Protein AF-0000000073407163 (afdb_homodimer)

pLDDT: mean 91.27, std 8.75, range [55.16, 98.12]

Solvent-accessible surface area (backbone atoms only — not comparable to full-atom values): 19428 Å² total; per-residue (Å²): 108,70,66,56,49,54,50,47,51,50,51,49,36,40,50,49,27,43,40,55,45,41,70,78,40,59,69,90,73,60,47,68,66,58,26,30,59,68,37,69,50,55,71,70,58,47,55,75,76,37,94,46,72,65,53,55,53,46,50,52,47,48,49,60,70,44,54,60,65,72,63,74,58,91,66,53,69,68,57,51,50,46,53,48,49,48,39,41,74,68,34,49,80,30,46,37,57,43,58,70,66,59,36,67,68,57,50,52,45,46,48,50,47,40,55,68,70,41,42,61,53,47,44,69,72,36,41,43,97,62,101,54,60,66,69,56,52,49,51,49,54,53,50,38,49,52,53,48,50,49,51,41,60,70,60,68,51,84,55,52,66,67,54,51,50,50,48,51,50,62,50,59,49,73,108,70,66,56,50,54,51,48,50,50,50,49,36,41,51,50,28,43,41,56,47,43,70,77,39,57,69,90,75,60,48,68,66,57,25,28,60,68,38,69,50,54,72,69,59,47,56,74,75,34,92,44,72,64,52,54,52,46,50,52,46,48,47,60,69,44,53,60,65,72,62,74,60,92,63,52,68,66,56,51,51,46,53,47,49,48,40,42,72,66,34,49,79,28,48,36,58,44,57,70,67,58,36,67,68,57,51,53,44,45,50,50,48,40,56,68,70,42,42,60,53,47,43,70,75,35,40,42,97,62,100,54,60,65,69,58,52,49,50,50,55,53,49,39,49,51,53,47,51,50,52,41,60,70,60,67,52,82,56,51,66,67,53,50,49,50,48,51,51,62,50,60,49,73

Organism: Streptococcus agalactiae serotype V (strain ATCC BAA-611 / 2603 V/R) (NCBI:txid208435)

Sequence (348 aa):
MVKDRQIQKTKVAIYNAFISLLQENDYSKITVQDVIGLANVGRSTFYSHYESKEVLLKELCEDLFHHLFKQGRDVTFEEYLVHILKHFEQNQDSIATLLLSDDPYFLLRFRSELEHDVYPRLREEYITKVDIPEDFLKQFLLSSFIETLKWWLHQRQKMTVEDLLKYYLTMVERMVKDRQIQKTKVAIYNAFISLLQENDYSKITVQDVIGLANVGRSTFYSHYESKEVLLKELCEDLFHHLFKQGRDVTFEEYLVHILKHFEQNQDSIATLLLSDDPYFLLRFRSELEHDVYPRLREEYITKVDIPEDFLKQFLLSSFIETLKWWLHQRQKMTVEDLLKYYLTMVER

Nearest PDB structures (foldseek):
  3kkc-assembly2_D  TM=8.742E-01  e=8.676E-19  Streptococcus agalactiae 2603V/R
  4mk6-assembly1_A-2  TM=7.477E-01  e=1.604E-05  Listeria monocytogenes EGD-e
  8ssh-assembly1_C  TM=6.473E-01  e=5.004E-03  Neisseria gonorrhoeae
  7pt0-assembly1_B  TM=4.892E-01  e=4.935E-04  Streptomyces coelicolor
  3egq-assembly1_B  TM=4.937E-01  e=9.835E-03  Archaeoglobus fulgidus

Secondary structure (DSSP, 8-state):
-HHHHHHHHHHHHHHHHHHHHHHHS-GGG--HHHHHHHHT--HHHHHHH-SSHHHHHHHHHHHHHHTTGGGT----HHHHHHHHHHHHHTTGGGHHHHHHTT-HHHHHHHHHHIIIIIHHHHHHHH--S----HHHHHHHHHHHHHHHHHHHHHTT--S-HHHHHHHHHHHH--/-HHHHHHHHHHHHHHHHHHHHHHHS-GGG--HHHHHHHHT--HHHHHHH-SSHHHHHHHHHHHHHHTTGGGT----HHHHHHHHHHHHHTTGGGHHHHHHTT-HHHHHHHHHHIIIIIHHHHHHHH--S----HHHHHHHHHHHHHHHHHHHHHTT-SS-HHHHHHHHHHHH--

Structure (mmCIF, N/CA/C/O backbone):
data_AF-0000000073407163-model_v1
#
loop_
_entity.id
_entity.type
_entity.pdbx_description
1 polymer 'Transcriptional regulator, TetR family'
#
loop_
_atom_site.group_PDB
_atom_site.id
_atom_site.type_symbol
_atom_site.label_atom_id
_atom_site.label_alt_id
_atom_site.label_comp_id
_atom_site.label_asym_id
_atom_site.label_entity_id
_atom_site.label_seq_id
_atom_site.pdbx_PDB_ins_code
_atom_site.Cartn_x
_atom_site.Cartn_y
_atom_site.Cartn_z
_atom_site.occupancy
_atom_site.B_iso_or_equiv
_atom_site.auth_seq_id
_atom_site.aut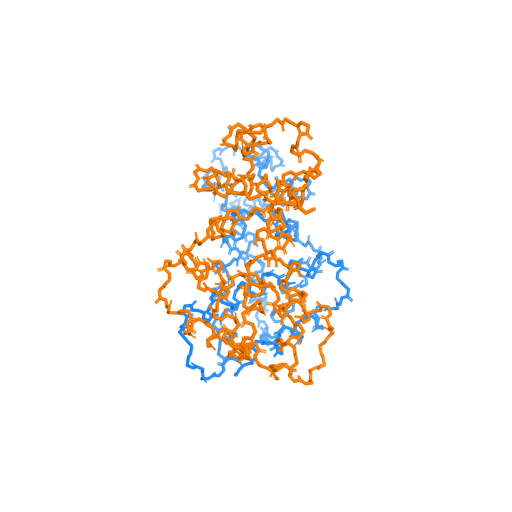h_comp_id
_atom_site.auth_asym_id
_atom_site.auth_atom_id
_atom_site.pdbx_PDB_model_num
ATOM 1 N N . MET A 1 1 ? 2.686 46.062 9.828 1 60.19 1 MET A N 1
ATOM 2 C CA . MET A 1 1 ? 1.787 45.469 10.805 1 60.19 1 MET A CA 1
ATOM 3 C C . MET A 1 1 ? 0.41 45.219 10.203 1 60.19 1 MET A C 1
ATOM 5 O O . MET A 1 1 ? -0.114 44.094 10.273 1 60.19 1 MET A O 1
ATOM 9 N N . VAL A 1 2 ? -0.194 46.25 9.758 1 64.25 2 VAL A N 1
ATOM 10 C CA . VAL A 1 2 ? -1.499 46.156 9.109 1 64.25 2 VAL A CA 1
ATOM 11 C C . VAL A 1 2 ? -1.39 45.281 7.855 1 64.25 2 VAL A C 1
ATOM 13 O O . VAL A 1 2 ? -2.232 44.406 7.617 1 64.25 2 VAL A O 1
ATOM 16 N N . LYS A 1 3 ? -0.257 45.406 7.098 1 71.12 3 LYS A N 1
ATOM 17 C CA . LYS A 1 3 ? -0.027 44.656 5.871 1 71.12 3 LYS A CA 1
ATOM 18 C C . LYS A 1 3 ? 0.115 43.156 6.16 1 71.12 3 LYS A C 1
ATOM 20 O O . LYS A 1 3 ? -0.409 42.312 5.418 1 71.12 3 LYS A O 1
ATOM 25 N N . ASP A 1 4 ? 0.688 42.938 7.207 1 75.75 4 ASP A N 1
ATOM 26 C CA . ASP A 1 4 ? 0.89 41.562 7.621 1 75.75 4 ASP A CA 1
ATOM 27 C C . ASP A 1 4 ? -0.436 40.906 7.988 1 75.75 4 ASP A C 1
ATOM 29 O O . ASP A 1 4 ? -0.67 39.719 7.652 1 75.75 4 ASP A O 1
ATOM 33 N N . ARG A 1 5 ? -1.301 41.688 8.602 1 83.12 5 ARG A N 1
ATOM 34 C CA . ARG A 1 5 ? -2.602 41.156 9 1 83.12 5 ARG A CA 1
ATOM 35 C C . ARG A 1 5 ? -3.48 40.875 7.785 1 83.12 5 ARG A C 1
ATOM 37 O O . ARG A 1 5 ? -4.215 39.906 7.75 1 83.12 5 ARG A O 1
ATOM 44 N N . GLN A 1 6 ? -3.424 41.844 6.895 1 80.5 6 GLN A N 1
ATOM 45 C CA . GLN A 1 6 ? -4.211 41.688 5.68 1 80.5 6 GLN A CA 1
ATOM 46 C C . GLN A 1 6 ? -3.748 40.469 4.887 1 80.5 6 GLN A C 1
ATOM 48 O O . GLN A 1 6 ? -4.566 39.719 4.336 1 80.5 6 GLN A O 1
ATOM 53 N N . ILE A 1 7 ? -2.453 40.281 4.883 1 84.75 7 ILE A N 1
ATOM 54 C CA . ILE A 1 7 ? -1.875 39.125 4.188 1 84.75 7 ILE A CA 1
ATOM 55 C C . ILE A 1 7 ? -2.328 37.844 4.859 1 84.75 7 ILE A C 1
ATOM 57 O O . ILE A 1 7 ? -2.719 36.875 4.184 1 84.75 7 ILE A O 1
ATOM 61 N N . GLN A 1 8 ? -2.326 37.875 6.098 1 88.25 8 GLN A N 1
ATOM 62 C CA . GLN A 1 8 ? -2.73 36.688 6.848 1 88.25 8 GLN A CA 1
ATOM 63 C C . GLN A 1 8 ? -4.215 36.406 6.641 1 88.25 8 GLN A C 1
ATOM 65 O O . GLN A 1 8 ? -4.602 35.25 6.496 1 88.25 8 GLN A O 1
ATOM 70 N N . LYS A 1 9 ? -4.969 37.438 6.648 1 90.69 9 LYS A N 1
ATOM 71 C CA . LYS A 1 9 ? -6.402 37.281 6.426 1 90.69 9 LYS A CA 1
ATOM 72 C C . LYS A 1 9 ? -6.672 36.656 5.055 1 90.69 9 LYS A C 1
ATOM 74 O O . LYS A 1 9 ? -7.52 35.781 4.914 1 90.69 9 LYS A O 1
ATOM 79 N N . THR A 1 10 ? -5.977 37.156 4.102 1 91.88 10 THR A N 1
ATOM 80 C CA . THR A 1 10 ? -6.137 36.656 2.744 1 91.88 10 THR A CA 1
ATOM 81 C C . THR A 1 10 ? -5.719 35.188 2.658 1 91.88 10 THR A C 1
ATOM 83 O O . THR A 1 10 ? -6.43 34.375 2.074 1 91.88 10 THR A O 1
ATOM 86 N N . LYS A 1 11 ? -4.605 34.875 3.281 1 93.06 11 LYS A N 1
ATOM 87 C CA . LYS A 1 11 ? -4.125 33.5 3.287 1 93.06 11 LYS A CA 1
ATOM 88 C C . LYS A 1 11 ? -5.141 32.562 3.943 1 93.06 11 LYS A C 1
ATOM 90 O O . LYS A 1 11 ? -5.41 31.469 3.43 1 93.06 11 LYS A O 1
ATOM 95 N N . VAL A 1 12 ? -5.664 33 5.035 1 93.75 12 VAL A N 1
ATOM 96 C CA . VAL A 1 12 ? -6.641 32.219 5.773 1 93.75 12 VAL A CA 1
ATOM 97 C C . VAL A 1 12 ? -7.887 32 4.918 1 93.75 12 VAL A C 1
ATOM 99 O O . VAL A 1 12 ? -8.438 30.906 4.863 1 93.75 12 VAL A O 1
ATOM 102 N N . ALA A 1 13 ? -8.289 33.062 4.238 1 95.25 13 ALA A N 1
ATOM 103 C CA . ALA A 1 13 ? -9.477 32.969 3.383 1 95.25 13 ALA A CA 1
ATOM 104 C C . ALA A 1 13 ? -9.258 31.969 2.25 1 95.25 13 ALA A C 1
ATOM 106 O O . ALA A 1 13 ? -10.133 31.141 1.969 1 95.25 13 ALA A O 1
ATOM 107 N N . ILE A 1 14 ? -8.133 32 1.671 1 95.75 14 ILE A N 1
ATOM 108 C CA . ILE A 1 14 ? -7.793 31.125 0.568 1 95.75 14 ILE A CA 1
ATOM 109 C C . ILE A 1 14 ? -7.719 29.688 1.074 1 95.75 14 ILE A C 1
ATOM 111 O O . ILE A 1 14 ? -8.305 28.781 0.476 1 95.75 14 ILE A O 1
ATOM 115 N N . TYR A 1 15 ? -7.051 29.562 2.166 1 94.88 15 TYR A N 1
ATOM 116 C CA . TYR A 1 15 ? -6.883 28.234 2.742 1 94.88 15 TYR A CA 1
ATOM 117 C C . TYR A 1 15 ? -8.227 27.641 3.143 1 94.88 15 TYR A C 1
ATOM 119 O O . TYR A 1 15 ? -8.516 26.484 2.832 1 94.88 15 TYR A O 1
ATOM 127 N N . ASN A 1 16 ? -9.07 28.422 3.75 1 95.62 16 ASN A N 1
ATOM 128 C CA . ASN A 1 16 ? -10.383 27.953 4.164 1 95.62 16 ASN A CA 1
ATOM 129 C C . ASN A 1 16 ? -11.25 27.578 2.963 1 95.62 16 ASN A C 1
ATOM 131 O O . ASN A 1 16 ? -12 26.609 3.008 1 95.62 16 ASN A O 1
ATOM 135 N N . ALA A 1 17 ? -11.195 28.375 1.986 1 96.62 17 ALA A N 1
ATOM 136 C CA . ALA A 1 17 ? -11.906 28.062 0.754 1 96.62 17 ALA A CA 1
ATOM 137 C C . ALA A 1 17 ? -11.445 26.719 0.176 1 96.62 17 ALA A C 1
ATOM 139 O O . ALA A 1 17 ? -12.266 25.906 -0.239 1 96.62 17 ALA A O 1
ATOM 140 N N . PHE A 1 18 ? -10.125 26.547 0.178 1 96.44 18 PHE A N 1
ATOM 141 C CA . PHE A 1 18 ? -9.531 25.312 -0.312 1 96.44 18 PHE A CA 1
ATOM 142 C C . PHE A 1 18 ? -10.039 24.109 0.479 1 96.44 18 PHE A C 1
ATOM 144 O O . PHE A 1 18 ? -10.484 23.125 -0.105 1 96.44 18 PHE A O 1
ATOM 151 N N . ILE A 1 19 ? -10.062 24.234 1.778 1 95 19 ILE A N 1
ATOM 152 C CA . ILE A 1 19 ? -10.516 23.156 2.658 1 95 19 ILE A CA 1
ATOM 153 C C . ILE A 1 19 ? -11.992 22.875 2.398 1 95 19 ILE A C 1
ATOM 155 O O . ILE A 1 19 ? -12.406 21.719 2.326 1 95 19 ILE A O 1
ATOM 159 N N . SER A 1 20 ? -12.781 23.891 2.227 1 96.06 20 SER A N 1
ATOM 160 C CA . SER A 1 20 ? -14.203 23.734 1.952 1 96.06 20 SER A CA 1
ATOM 161 C C . SER A 1 20 ? -14.438 22.984 0.643 1 96.06 20 SER A C 1
ATOM 163 O O . SER A 1 20 ? -15.297 22.109 0.569 1 96.06 20 SER A O 1
ATOM 165 N N . LEU A 1 21 ? -13.695 23.281 -0.319 1 96.44 21 LEU A N 1
ATOM 166 C CA . LEU A 1 21 ? -13.828 22.641 -1.623 1 96.44 21 LEU A CA 1
ATOM 167 C C . LEU A 1 21 ? -13.445 21.172 -1.547 1 96.44 21 LEU A C 1
ATOM 169 O O . LEU A 1 21 ? -14.047 20.328 -2.221 1 96.44 21 LEU A O 1
ATOM 173 N N . LEU A 1 22 ? -12.438 20.859 -0.743 1 94.69 22 LEU A N 1
ATOM 174 C CA . LEU A 1 22 ? -11.977 19.484 -0.586 1 94.69 22 LEU A CA 1
ATOM 175 C C . LEU A 1 22 ? -13.07 18.625 0.017 1 94.69 22 LEU A C 1
ATOM 177 O O . LEU A 1 22 ? -13.094 17.406 -0.202 1 94.69 22 LEU A O 1
ATOM 181 N N . GLN A 1 23 ? -13.953 19.234 0.742 1 92.25 23 GLN A N 1
ATOM 182 C CA . GLN A 1 23 ? -15.031 18.484 1.395 1 92.25 23 GLN A CA 1
ATOM 183 C C . GLN A 1 23 ? -16.078 18.031 0.383 1 92.25 23 GLN A C 1
ATOM 185 O O . GLN A 1 23 ? -16.766 17.047 0.608 1 92.25 23 GLN A O 1
ATOM 190 N N . GLU A 1 24 ? -16.031 18.672 -0.763 1 91.56 24 GLU A N 1
ATOM 191 C CA . GLU A 1 24 ? -17.141 18.438 -1.692 1 91.56 24 GLU A CA 1
ATOM 192 C C . GLU A 1 24 ? -16.625 17.906 -3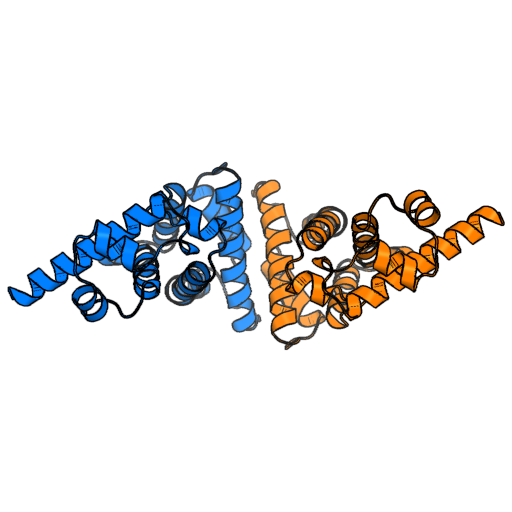.027 1 91.56 24 GLU A C 1
ATOM 194 O O . GLU A 1 24 ? -17.406 17.391 -3.84 1 91.56 24 GLU A O 1
ATOM 199 N N . ASN A 1 25 ? -15.281 18.047 -3.16 1 91.31 25 ASN A N 1
ATOM 200 C CA . ASN A 1 25 ? -14.719 17.703 -4.461 1 91.31 25 ASN A CA 1
ATOM 201 C C . ASN A 1 25 ? -13.422 16.906 -4.32 1 91.31 25 ASN A C 1
ATOM 203 O O . ASN A 1 25 ? -12.719 17.031 -3.316 1 91.31 25 ASN A O 1
ATOM 207 N N . ASP A 1 26 ? -13.156 16.172 -5.371 1 90.56 26 ASP A N 1
ATOM 208 C CA . ASP A 1 26 ? -11.82 15.586 -5.492 1 90.56 26 ASP A CA 1
ATOM 209 C C . ASP A 1 26 ? -10.773 16.672 -5.738 1 90.56 26 ASP A C 1
ATOM 211 O O . ASP A 1 26 ? -11.016 17.609 -6.492 1 90.56 26 ASP A O 1
ATOM 215 N N . TYR A 1 27 ? -9.703 16.453 -5.078 1 93 27 TYR A N 1
ATOM 216 C CA . TYR A 1 27 ? -8.633 17.438 -5.211 1 93 27 TYR A CA 1
ATOM 217 C C . TYR A 1 27 ? -8.32 17.703 -6.68 1 93 27 TYR A C 1
ATOM 219 O O . TYR A 1 27 ? -8.133 18.859 -7.082 1 93 27 TYR A O 1
ATOM 227 N N . SER A 1 28 ? -8.281 16.641 -7.492 1 89.94 28 SER A N 1
ATOM 228 C CA . SER A 1 28 ? -7.887 16.75 -8.891 1 89.94 28 SER A CA 1
ATOM 229 C C . SER A 1 28 ? -8.867 17.625 -9.672 1 89.94 28 SER A C 1
ATOM 231 O O . SER A 1 28 ? -8.523 18.172 -10.719 1 89.94 28 SER A O 1
ATOM 233 N N . LYS A 1 29 ? -9.961 17.859 -9.227 1 93.25 29 LYS A N 1
ATOM 234 C CA . LYS A 1 29 ? -11.008 18.609 -9.914 1 93.25 29 LYS A CA 1
ATOM 235 C C . LYS A 1 29 ? -11.055 20.062 -9.438 1 93.25 29 LYS A C 1
ATOM 237 O O . LYS A 1 29 ? -11.75 20.891 -10.023 1 93.25 29 LYS A O 1
ATOM 242 N N . ILE A 1 30 ? -10.43 20.328 -8.375 1 95.44 30 ILE A N 1
ATOM 243 C CA . ILE A 1 30 ? -10.438 21.672 -7.824 1 95.44 30 ILE A CA 1
ATOM 244 C C . ILE A 1 30 ? -9.461 22.547 -8.602 1 95.44 30 ILE A C 1
ATOM 246 O O . ILE A 1 30 ? -8.312 22.172 -8.812 1 95.44 30 ILE A O 1
ATOM 250 N N . THR A 1 31 ? -9.938 23.719 -9.023 1 95.56 31 THR A N 1
ATOM 251 C CA . THR A 1 31 ? -9.086 24.672 -9.727 1 95.56 31 THR A CA 1
ATOM 252 C C . THR A 1 31 ? -8.805 25.891 -8.859 1 95.56 31 THR A C 1
ATOM 254 O O . THR A 1 31 ? -9.484 26.109 -7.855 1 95.56 31 THR A O 1
ATOM 257 N N . VAL A 1 32 ? -7.742 26.594 -9.336 1 96.31 32 VAL A N 1
ATOM 258 C CA . VAL A 1 32 ? -7.445 27.859 -8.656 1 96.31 32 VAL A CA 1
ATOM 259 C C . VAL A 1 32 ? -8.648 28.797 -8.766 1 96.31 32 VAL A C 1
ATOM 261 O O . VAL A 1 32 ? -8.977 29.516 -7.816 1 96.31 32 VAL A O 1
ATOM 264 N N . GLN A 1 33 ? -9.305 28.703 -9.891 1 96.81 33 GLN A N 1
ATOM 265 C CA . GLN A 1 33 ? -10.484 29.547 -10.094 1 96.81 33 GLN A CA 1
ATOM 266 C C . GLN A 1 33 ? -11.57 29.219 -9.07 1 96.81 33 GLN A C 1
ATOM 268 O O . GLN A 1 33 ? -12.234 30.125 -8.555 1 96.81 33 GLN A O 1
ATOM 273 N N . ASP A 1 34 ? -11.789 28 -8.789 1 97.5 34 ASP A N 1
ATOM 274 C CA . ASP A 1 34 ? -12.75 27.594 -7.77 1 97.5 34 ASP A CA 1
ATOM 275 C C . ASP A 1 34 ? -12.391 28.172 -6.406 1 97.5 34 ASP A C 1
ATOM 277 O O . ASP A 1 34 ? -13.25 28.703 -5.695 1 97.5 34 ASP A O 1
ATOM 281 N N . VAL A 1 35 ? -11.141 28.125 -6.094 1 97.31 35 VAL A N 1
ATOM 282 C CA . VAL A 1 35 ? -10.641 28.547 -4.789 1 97.31 35 VAL A CA 1
ATOM 283 C C . VAL A 1 35 ? -10.812 30.062 -4.645 1 97.31 35 VAL A C 1
ATOM 285 O O . VAL A 1 35 ? -11.367 30.531 -3.648 1 97.31 35 VAL A O 1
ATOM 288 N N . ILE A 1 36 ? -10.344 30.797 -5.645 1 97.06 36 ILE A N 1
ATOM 289 C CA . ILE A 1 36 ? -10.375 32.25 -5.535 1 97.06 36 ILE A CA 1
ATOM 290 C C . ILE A 1 36 ? -11.82 32.75 -5.598 1 97.06 36 ILE A C 1
ATOM 292 O O . ILE A 1 36 ? -12.164 33.75 -4.961 1 97.06 36 ILE A O 1
ATOM 296 N N . GLY A 1 37 ? -12.648 32.031 -6.344 1 97.44 37 GLY A N 1
ATOM 297 C CA . GLY A 1 37 ? -14.062 32.375 -6.367 1 97.44 37 GLY A CA 1
ATOM 298 C C . GLY A 1 37 ? -14.727 32.25 -5.008 1 97.44 37 GLY A C 1
ATOM 299 O O . GLY A 1 37 ? -15.422 33.188 -4.566 1 97.44 37 GLY A O 1
ATOM 300 N N . LEU A 1 38 ? -14.477 31.219 -4.348 1 97.06 38 LEU A N 1
ATOM 301 C CA . LEU A 1 38 ? -15.078 30.984 -3.041 1 97.06 38 LEU A CA 1
ATOM 302 C C . LEU A 1 38 ? -14.461 31.891 -1.985 1 97.06 38 LEU A C 1
ATOM 304 O O . LEU A 1 38 ? -15.164 32.375 -1.085 1 97.06 38 LEU A O 1
ATOM 308 N N . ALA A 1 39 ? -13.227 32.125 -2.064 1 96.88 39 ALA A N 1
ATOM 309 C CA . ALA A 1 39 ? -12.516 32.969 -1.118 1 96.88 39 ALA A CA 1
ATOM 310 C C . ALA A 1 39 ? -12.812 34.469 -1.382 1 96.88 39 ALA A C 1
ATOM 312 O O . ALA A 1 39 ? -12.5 35.312 -0.554 1 96.88 39 ALA A O 1
ATOM 313 N N . ASN A 1 40 ? -13.32 34.688 -2.547 1 96.75 40 ASN A N 1
ATOM 314 C CA . ASN A 1 40 ? -13.609 36.062 -2.963 1 96.75 40 ASN A CA 1
ATOM 315 C C . ASN A 1 40 ? -12.344 36.938 -3.008 1 96.75 40 ASN A C 1
ATOM 317 O O . ASN A 1 40 ? -12.297 38 -2.41 1 96.75 40 ASN A O 1
ATOM 321 N N . VAL A 1 41 ? -11.352 36.375 -3.703 1 95.62 41 VAL A N 1
ATOM 322 C CA . VAL A 1 41 ? -10.086 37.062 -3.912 1 95.62 41 VAL A CA 1
ATOM 323 C C . VAL A 1 41 ? -9.734 37.062 -5.398 1 95.62 41 VAL A C 1
ATOM 325 O O . VAL A 1 41 ? -10.227 36.219 -6.156 1 95.62 41 VAL A O 1
ATOM 328 N N . GLY A 1 42 ? -8.945 38.062 -5.793 1 94 42 GLY A N 1
ATOM 329 C CA . GLY A 1 42 ? -8.508 38.125 -7.176 1 94 42 GLY A CA 1
ATOM 330 C C . GLY A 1 42 ? -7.398 37.156 -7.496 1 94 42 GLY A C 1
ATOM 331 O O . GLY A 1 42 ? -6.691 36.688 -6.598 1 94 42 GLY A O 1
ATOM 332 N N . ARG A 1 43 ? -7.215 36.844 -8.797 1 94.44 43 ARG A N 1
ATOM 333 C CA . ARG A 1 43 ? -6.207 35.906 -9.266 1 94.44 43 ARG A CA 1
ATOM 334 C C . ARG A 1 43 ? -4.801 36.375 -8.938 1 94.44 43 ARG A C 1
ATOM 336 O O . ARG A 1 43 ? -3.945 35.625 -8.516 1 94.44 43 ARG A O 1
ATOM 343 N N . SER A 1 44 ? -4.555 37.625 -9.133 1 94.56 44 SER A N 1
ATOM 344 C CA . SER A 1 44 ? -3.246 38.188 -8.844 1 94.56 44 SER A CA 1
ATOM 345 C C . SER A 1 44 ? -2.918 38.094 -7.355 1 94.56 44 SER A C 1
ATOM 347 O O . SER A 1 44 ? -1.773 37.844 -6.984 1 94.56 44 SER A O 1
ATOM 349 N N . THR A 1 45 ? -3.922 38.281 -6.559 1 93.31 45 THR A N 1
ATOM 350 C CA . THR A 1 45 ? -3.771 38.188 -5.113 1 93.31 45 THR A CA 1
ATOM 351 C C . THR A 1 45 ? -3.416 36.781 -4.703 1 93.31 45 THR A C 1
ATOM 353 O O . THR A 1 45 ? -2.539 36.562 -3.863 1 93.31 45 THR A O 1
ATOM 356 N N . PHE A 1 46 ? -4.086 35.75 -5.32 1 96.06 46 PHE A N 1
ATOM 357 C CA . PHE A 1 46 ? -3.768 34.344 -5.043 1 96.06 46 PHE A CA 1
ATOM 358 C C . PHE A 1 46 ? -2.287 34.062 -5.273 1 96.06 46 PHE A C 1
ATOM 360 O O . PHE A 1 46 ? -1.61 33.531 -4.406 1 96.06 46 PHE A O 1
ATOM 367 N N . TYR A 1 47 ? -1.747 34.531 -6.395 1 94.19 47 TYR A N 1
ATOM 368 C CA . TYR A 1 47 ? -0.4 34.188 -6.82 1 94.19 47 TYR A CA 1
ATOM 369 C C . TYR A 1 47 ? 0.646 34.969 -6.059 1 94.19 47 TYR A C 1
ATOM 371 O O . TYR A 1 47 ? 1.834 34.656 -6.086 1 94.19 47 TYR A O 1
ATOM 379 N N . SER A 1 48 ? 0.211 36.031 -5.402 1 93.56 48 SER A N 1
ATOM 380 C CA . SER A 1 48 ? 1.118 36.75 -4.504 1 93.56 48 SER A CA 1
ATOM 381 C C . SER A 1 48 ? 1.347 35.969 -3.217 1 93.56 48 SER A C 1
ATOM 383 O O . SER A 1 48 ? 2.344 36.156 -2.523 1 93.56 48 SER A O 1
ATOM 385 N N . HIS A 1 49 ? 0.385 35.031 -2.959 1 91.88 49 HIS A N 1
ATOM 386 C CA . HIS A 1 49 ? 0.435 34.25 -1.715 1 91.88 49 HIS A CA 1
ATOM 387 C C . HIS A 1 49 ? 0.812 32.812 -1.973 1 91.88 49 HIS A C 1
ATOM 389 O O . HIS A 1 49 ? 1.502 32.188 -1.16 1 91.88 49 HIS A O 1
ATOM 395 N N . TYR A 1 50 ? 0.333 32.25 -3.086 1 94.12 50 TYR A N 1
ATOM 396 C CA . TYR A 1 50 ? 0.552 30.844 -3.428 1 94.12 50 TYR A CA 1
ATOM 397 C C . TYR A 1 50 ? 1.02 30.703 -4.871 1 94.12 50 TYR A C 1
ATOM 399 O O . TYR A 1 50 ? 0.425 31.281 -5.781 1 94.12 50 TYR A O 1
ATOM 407 N N . GLU A 1 51 ? 2.043 29.891 -5.004 1 91.81 51 GLU A N 1
ATOM 408 C CA . GLU A 1 51 ? 2.574 29.656 -6.34 1 91.81 51 GLU A CA 1
ATOM 409 C C . GLU A 1 51 ? 1.666 28.719 -7.137 1 91.81 51 GLU A C 1
ATOM 411 O O . GLU A 1 51 ? 1.628 28.781 -8.367 1 91.81 51 GLU A O 1
ATOM 416 N N . SER A 1 52 ? 0.976 27.875 -6.445 1 92.19 52 SER A N 1
ATOM 417 C CA . SER A 1 52 ? 0.091 26.875 -7.051 1 92.19 52 SER A CA 1
ATOM 418 C C . SER A 1 52 ? -0.872 26.297 -6.023 1 92.19 52 SER A C 1
ATOM 420 O O . SER A 1 52 ? -0.715 26.516 -4.82 1 92.19 52 SER A O 1
ATOM 422 N N . LYS A 1 53 ? -1.848 25.625 -6.496 1 91.62 53 LYS A N 1
ATOM 423 C CA . LYS A 1 53 ? -2.785 25.016 -5.559 1 91.62 53 LYS A CA 1
ATOM 424 C C . LYS A 1 53 ? -2.123 23.875 -4.785 1 91.62 53 LYS A C 1
ATOM 426 O O . LYS A 1 53 ? -2.584 23.516 -3.705 1 91.62 53 LYS A O 1
ATOM 431 N N . GLU A 1 54 ? -0.982 23.328 -5.277 1 92.81 54 GLU A N 1
ATOM 432 C CA . GLU A 1 54 ? -0.25 22.266 -4.598 1 92.81 54 GLU A CA 1
ATOM 433 C C . GLU A 1 54 ? 0.345 22.75 -3.281 1 92.81 54 GLU A C 1
ATOM 435 O O . GLU A 1 54 ? 0.517 21.969 -2.342 1 92.81 54 GLU A O 1
ATOM 440 N N . VAL A 1 55 ? 0.65 24.031 -3.273 1 93.5 55 VAL A N 1
ATOM 441 C CA . VAL A 1 55 ? 1.218 24.609 -2.061 1 93.5 55 VAL A CA 1
ATOM 442 C C . VAL A 1 55 ? 0.179 24.578 -0.941 1 93.5 55 VAL A C 1
ATOM 444 O O . VAL A 1 55 ? 0.526 24.422 0.232 1 93.5 55 VAL A O 1
ATOM 447 N N . LEU A 1 56 ? -1.133 24.688 -1.34 1 94.25 56 LEU A N 1
ATOM 448 C CA . LEU A 1 56 ? -2.205 24.594 -0.355 1 94.25 56 LEU A CA 1
ATOM 449 C C . LEU A 1 56 ? -2.246 23.203 0.271 1 94.25 56 LEU A C 1
ATOM 451 O O . LEU A 1 56 ? -2.443 23.062 1.48 1 94.25 56 LEU A O 1
ATOM 455 N N . LEU A 1 57 ? -2.008 22.203 -0.495 1 92.94 57 LEU A N 1
ATOM 456 C CA . LEU A 1 57 ? -1.955 20.844 -0.002 1 92.94 57 LEU A CA 1
ATOM 457 C C . LEU A 1 57 ? -0.754 20.641 0.917 1 92.94 57 LEU A C 1
ATOM 459 O O . LEU A 1 57 ? -0.854 19.938 1.932 1 92.94 57 LEU A O 1
ATOM 463 N N . LYS A 1 58 ? 0.334 21.203 0.49 1 92.25 58 LYS A N 1
ATOM 464 C CA . LYS A 1 58 ? 1.529 21.141 1.327 1 92.25 58 LYS A CA 1
ATOM 465 C C . LYS A 1 58 ? 1.259 21.734 2.709 1 92.25 58 LYS A C 1
ATOM 467 O O . LYS A 1 58 ? 1.637 21.141 3.725 1 92.25 58 LYS A O 1
ATOM 472 N N . GLU A 1 59 ? 0.635 22.844 2.727 1 91.94 59 GLU A N 1
ATOM 473 C CA . GLU A 1 59 ? 0.297 23.5 3.984 1 91.94 59 GLU A CA 1
ATOM 474 C C . GLU A 1 59 ? -0.647 22.641 4.82 1 91.94 59 GLU A C 1
ATOM 476 O O . GLU A 1 59 ? -0.495 22.547 6.039 1 91.94 59 GLU A O 1
ATOM 481 N N . LEU A 1 60 ? -1.599 22.047 4.16 1 92 60 LEU A N 1
ATOM 482 C CA . LEU A 1 60 ? -2.518 21.141 4.836 1 92 60 LEU A CA 1
ATOM 483 C C . LEU A 1 60 ? -1.756 20.016 5.527 1 92 60 LEU A C 1
ATOM 485 O O . LEU A 1 60 ? -1.988 19.734 6.707 1 92 60 LEU A O 1
ATOM 489 N N . CYS A 1 61 ? -0.839 19.391 4.906 1 91 61 CYS A N 1
ATOM 490 C CA . CYS A 1 61 ? -0.044 18.297 5.457 1 91 61 CYS A CA 1
ATOM 491 C C . CYS A 1 61 ? 0.837 18.781 6.602 1 91 61 CYS A C 1
ATOM 493 O O . CYS A 1 61 ? 0.962 18.109 7.625 1 91 61 CYS A O 1
ATOM 495 N N . GLU A 1 62 ? 1.424 19.938 6.332 1 89 62 GLU A N 1
ATOM 496 C CA . GLU A 1 62 ? 2.268 20.516 7.375 1 89 62 GLU A CA 1
ATOM 497 C C . GLU A 1 62 ? 1.467 20.781 8.648 1 89 62 GLU A C 1
ATOM 499 O O . GLU A 1 62 ? 1.943 20.516 9.758 1 89 62 GLU A O 1
ATOM 504 N N . ASP A 1 63 ? 0.275 21.281 8.484 1 87.44 63 ASP A N 1
ATOM 505 C CA . ASP A 1 63 ? -0.585 21.578 9.633 1 87.44 63 ASP A CA 1
ATOM 506 C C . ASP A 1 63 ? -0.96 20.297 10.375 1 87.44 63 ASP A C 1
ATOM 508 O O . ASP A 1 63 ? -1.061 20.281 11.602 1 87.44 63 ASP A O 1
ATOM 512 N N . LEU A 1 64 ? -1.178 19.234 9.672 1 86.25 64 LEU A N 1
ATOM 513 C CA . LEU A 1 64 ? -1.484 17.938 10.25 1 86.25 64 LEU A CA 1
ATOM 514 C C . LEU A 1 64 ? -0.371 17.484 11.188 1 86.25 64 LEU A C 1
ATOM 516 O O . LEU A 1 64 ? -0.641 16.984 12.289 1 86.25 64 LEU A O 1
ATOM 520 N N . PHE A 1 65 ? 0.844 17.719 10.852 1 85.62 65 PHE A N 1
ATOM 521 C CA . PHE A 1 65 ? 1.99 17.188 11.578 1 85.62 65 PHE A CA 1
ATOM 522 C C . PHE A 1 65 ? 2.482 18.188 12.617 1 85.62 65 PHE A C 1
ATOM 524 O O . PHE A 1 65 ? 3.068 17.797 13.625 1 85.62 65 PHE A O 1
ATOM 531 N N . HIS A 1 66 ? 2.26 19.453 12.398 1 78 66 HIS A N 1
ATOM 532 C CA . HIS A 1 66 ? 2.893 20.453 13.258 1 78 66 HIS A CA 1
ATOM 533 C C . HIS A 1 66 ? 1.902 21.016 14.266 1 78 66 HIS A C 1
ATOM 535 O O . HIS A 1 66 ? 2.281 21.797 15.141 1 78 66 HIS A O 1
ATOM 541 N N . HIS A 1 67 ? 0.69 20.578 14.172 1 70.69 67 HIS A N 1
ATOM 542 C CA . HIS A 1 67 ? -0.322 21.094 15.078 1 70.69 67 HIS A CA 1
ATOM 543 C C . HIS A 1 67 ? 0.074 20.875 16.531 1 70.69 67 HIS A C 1
ATOM 545 O O . HIS A 1 67 ? -0.136 21.75 17.391 1 70.69 67 HIS A O 1
ATOM 551 N N . LEU A 1 68 ? 0.626 19.781 16.812 1 62.62 68 LEU A N 1
ATOM 552 C CA . LEU A 1 68 ? 0.866 19.453 18.219 1 62.62 68 LEU A CA 1
ATOM 553 C C . LEU A 1 68 ? 2.055 20.25 18.766 1 62.62 68 LEU A C 1
ATOM 555 O O . LEU A 1 68 ? 2.084 20.594 19.938 1 62.62 68 LEU A O 1
ATOM 559 N N . PHE A 1 69 ? 3.018 20.422 17.953 1 57.78 69 PHE A N 1
ATOM 560 C CA . PHE A 1 69 ? 4.191 21.109 18.484 1 57.78 69 PHE A CA 1
ATOM 561 C C . PHE A 1 69 ? 3.893 22.578 18.75 1 57.78 69 PHE A C 1
ATOM 563 O O . PHE A 1 69 ? 4.527 23.188 19.609 1 57.78 69 PHE A O 1
ATOM 570 N N . LYS A 1 70 ? 2.982 23.062 18.141 1 57.69 70 LYS A N 1
ATOM 571 C CA . LYS A 1 70 ? 2.629 24.469 18.344 1 57.69 70 LYS A CA 1
ATOM 572 C C . LYS A 1 70 ? 2.002 24.688 19.719 1 57.69 70 LYS A C 1
ATOM 574 O O . LYS A 1 70 ? 2.025 25.797 20.25 1 57.69 70 LYS A O 1
ATOM 579 N N . GLN A 1 71 ? 1.656 23.594 20.25 1 55.75 71 GLN A N 1
ATOM 580 C CA . GLN A 1 71 ? 0.98 23.828 21.516 1 55.75 71 GLN A CA 1
ATOM 581 C C . GLN A 1 71 ? 1.952 23.703 22.688 1 55.75 71 GLN A C 1
ATOM 583 O O . GLN A 1 71 ? 1.552 23.812 23.844 1 55.75 71 GLN A O 1
ATOM 588 N N . GLY A 1 72 ? 3.25 23.688 22.453 1 60.75 72 GLY A N 1
ATOM 589 C CA . GLY A 1 72 ? 4.227 23.797 23.531 1 60.75 72 GLY A CA 1
ATOM 590 C C . GLY A 1 72 ? 4.234 22.609 24.453 1 60.75 72 GLY A C 1
ATOM 591 O O . GLY A 1 72 ? 4.848 22.641 25.531 1 60.75 72 GLY A O 1
ATOM 592 N N . ARG A 1 73 ? 3.346 21.562 24.328 1 61.66 73 ARG A N 1
ATOM 593 C CA . ARG A 1 73 ? 3.23 20.469 25.281 1 61.66 73 ARG A CA 1
ATOM 594 C C . ARG A 1 73 ? 4.273 19.391 25.016 1 61.66 73 ARG A C 1
ATOM 596 O O . ARG A 1 73 ? 4.648 19.156 23.859 1 61.66 73 ARG A O 1
ATOM 603 N N . ASP A 1 74 ? 4.965 19 25.953 1 77.38 74 ASP A N 1
ATOM 604 C CA . ASP A 1 74 ? 5.816 17.812 25.922 1 77.38 74 ASP A CA 1
ATOM 605 C C . ASP A 1 74 ? 4.996 16.562 25.625 1 77.38 74 ASP A C 1
ATOM 607 O O . ASP A 1 74 ? 4.383 15.984 26.531 1 77.38 74 ASP A O 1
ATOM 611 N N . VAL A 1 75 ? 4.73 16.312 24.453 1 85.19 75 VAL A N 1
ATOM 612 C CA . VAL A 1 75 ? 3.93 15.164 24.078 1 85.19 75 VAL A CA 1
ATOM 613 C C . VAL A 1 75 ? 4.848 13.984 23.75 1 85.19 75 VAL A C 1
ATOM 615 O O . VAL A 1 75 ? 5.926 14.172 23.188 1 85.19 75 VAL A O 1
ATOM 618 N N . THR A 1 76 ? 4.434 12.797 24.312 1 91.75 76 THR A N 1
ATOM 619 C CA . THR A 1 76 ? 5.16 11.586 23.969 1 91.75 76 THR A CA 1
ATOM 620 C C . THR A 1 76 ? 5.016 11.281 22.484 1 91.75 76 THR A C 1
ATOM 622 O O . THR A 1 76 ? 4.129 11.82 21.812 1 91.75 76 THR A O 1
ATOM 625 N N . PHE A 1 77 ? 5.883 10.578 21.984 1 93.19 77 PHE A N 1
ATOM 626 C CA . PHE A 1 77 ? 5.828 10.188 20.578 1 93.19 77 PHE A CA 1
ATOM 627 C C . PHE A 1 77 ? 4.523 9.469 20.266 1 93.19 77 PHE A C 1
ATOM 629 O O . PHE A 1 77 ? 3.916 9.695 19.219 1 93.19 77 PHE A O 1
ATOM 636 N N . GLU A 1 78 ? 4.078 8.602 21.188 1 94.44 78 GLU A N 1
ATOM 637 C CA . GLU A 1 7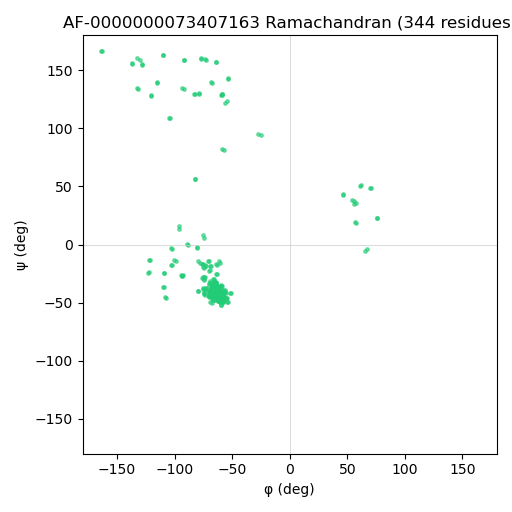8 ? 2.818 7.887 21 1 94.44 78 GLU A CA 1
ATOM 638 C C . GLU A 1 78 ? 1.639 8.852 20.938 1 94.44 78 GLU A C 1
ATOM 640 O O . GLU A 1 78 ? 0.741 8.695 20.109 1 94.44 78 GLU A O 1
ATOM 645 N N . GLU A 1 79 ? 1.646 9.828 21.812 1 92.56 79 GLU A N 1
ATOM 646 C CA . GLU A 1 79 ? 0.593 10.844 21.781 1 92.56 79 GLU A CA 1
ATOM 647 C C . GLU A 1 79 ? 0.603 11.625 20.469 1 92.56 79 GLU A C 1
ATOM 649 O O . GLU A 1 79 ? -0.455 11.969 19.953 1 92.56 79 GLU A O 1
ATOM 654 N N . TYR A 1 80 ? 1.811 11.875 20.094 1 93.12 80 TYR A N 1
ATOM 655 C CA . TYR A 1 80 ? 1.994 12.555 18.812 1 93.12 80 TYR A CA 1
ATOM 656 C C . TYR A 1 80 ? 1.381 11.742 17.672 1 93.12 80 TYR A C 1
ATOM 658 O O . TYR A 1 80 ? 0.607 12.281 16.875 1 93.12 80 TYR A O 1
ATOM 666 N N . LEU A 1 81 ? 1.618 10.438 17.625 1 95.44 81 LEU A N 1
ATOM 667 C CA . LEU A 1 81 ? 1.085 9.562 16.578 1 95.44 81 LEU A CA 1
ATOM 668 C C . LEU A 1 81 ? -0.43 9.43 16.703 1 95.44 81 LEU A C 1
ATOM 670 O O . LEU A 1 81 ? -1.141 9.43 15.695 1 95.44 81 LEU A O 1
ATOM 674 N N . VAL A 1 82 ? -0.906 9.352 17.875 1 94.94 82 VAL A N 1
ATOM 675 C CA . VAL A 1 82 ? -2.344 9.281 18.125 1 94.94 82 VAL A CA 1
ATOM 676 C C . VAL A 1 82 ? -3.027 10.523 17.562 1 94.94 82 VAL A C 1
ATOM 678 O O . VAL A 1 82 ? -4.098 10.43 16.953 1 94.94 82 VAL A O 1
ATOM 681 N N . HIS A 1 83 ? -2.445 11.641 17.781 1 92.31 83 HIS A N 1
ATOM 682 C CA . HIS A 1 83 ? -2.996 12.891 17.281 1 92.31 83 HIS A CA 1
ATOM 683 C C . HIS A 1 83 ? -3.123 12.859 15.758 1 92.31 83 HIS A C 1
ATOM 685 O O . HIS A 1 83 ? -4.164 13.234 15.211 1 92.31 83 HIS A O 1
ATOM 691 N N . ILE A 1 84 ? -2.092 12.438 15.125 1 93.56 84 ILE A N 1
ATOM 692 C CA . ILE A 1 84 ? -2.105 12.336 13.664 1 93.56 84 ILE A CA 1
ATOM 693 C C . ILE A 1 84 ? -3.227 11.398 13.227 1 93.56 84 ILE A C 1
ATOM 695 O O . ILE A 1 84 ? -4.031 11.742 12.359 1 93.56 84 ILE A O 1
ATOM 699 N N . LEU A 1 85 ? -3.338 10.211 13.844 1 95.62 85 LEU A N 1
ATOM 700 C CA . LEU A 1 85 ? -4.324 9.203 13.477 1 95.62 85 LEU A CA 1
ATOM 701 C C . LEU A 1 85 ? -5.742 9.711 13.734 1 95.62 85 LEU A C 1
ATOM 703 O O . LEU A 1 85 ? -6.66 9.406 12.969 1 95.62 85 LEU A O 1
ATOM 707 N N . LYS A 1 86 ? -5.891 10.492 14.734 1 93.62 86 LYS A N 1
ATOM 708 C CA . LYS A 1 86 ? -7.207 11.031 15.07 1 93.62 86 LYS A CA 1
ATOM 709 C C . LYS A 1 86 ? -7.684 12.016 14.008 1 93.62 86 LYS A C 1
ATOM 711 O O . LYS A 1 86 ? -8.883 12.109 13.734 1 93.62 86 LYS A O 1
ATOM 716 N N . HIS A 1 87 ? -6.805 12.727 13.43 1 93.19 87 HIS A N 1
ATOM 717 C CA . HIS A 1 87 ? -7.168 13.609 12.336 1 93.19 87 HIS A CA 1
ATOM 718 C C . HIS A 1 87 ? -7.738 12.82 11.156 1 93.19 87 HIS A C 1
ATOM 720 O O . HIS A 1 87 ? -8.711 13.25 10.531 1 93.19 87 HIS A O 1
ATOM 726 N N . PHE A 1 88 ? -7.145 11.695 10.914 1 94.75 88 PHE A N 1
ATOM 727 C CA . PHE A 1 88 ? -7.656 10.844 9.844 1 94.75 88 PHE A CA 1
ATOM 728 C C . PHE A 1 88 ? -8.992 10.234 10.234 1 94.75 88 PHE A C 1
ATOM 730 O O . PHE A 1 88 ? -9.914 10.156 9.414 1 94.75 88 PHE A O 1
ATOM 737 N N . GLU A 1 89 ? -9.047 9.852 11.469 1 94.12 89 GLU A N 1
ATOM 738 C CA . GLU A 1 89 ? -10.289 9.266 11.969 1 94.12 89 GLU A CA 1
ATOM 739 C C . GLU A 1 89 ? -11.469 10.219 11.773 1 94.12 89 GLU A C 1
ATOM 741 O O . GLU A 1 89 ? -12.547 9.797 11.352 1 94.12 89 GLU A O 1
ATOM 746 N N . GLN A 1 90 ? -11.211 11.445 12.016 1 91.5 90 GLN A N 1
ATOM 747 C CA . GLN A 1 90 ? -12.266 12.453 11.945 1 91.5 90 GLN A CA 1
ATOM 748 C C . GLN A 1 90 ? -12.375 13.031 10.539 1 91.5 90 GLN A C 1
ATOM 750 O O . GLN A 1 90 ? -13.266 13.844 10.266 1 91.5 90 GLN A O 1
ATOM 755 N N . ASN A 1 91 ? -11.531 12.516 9.688 1 90.75 91 ASN A N 1
ATOM 756 C CA . ASN A 1 91 ? -11.406 13.023 8.328 1 90.75 91 ASN A CA 1
ATOM 757 C C . ASN A 1 91 ? -11.344 14.555 8.305 1 90.75 91 ASN A C 1
ATOM 759 O O . ASN A 1 91 ? -12.07 15.203 7.555 1 90.75 91 ASN A O 1
ATOM 763 N N . GLN A 1 92 ? -10.586 15.031 9.219 1 87.75 92 GLN A N 1
ATOM 764 C CA . GLN A 1 92 ? -10.383 16.469 9.297 1 87.75 92 GLN A CA 1
ATOM 765 C C . GLN A 1 92 ? -9.789 17.016 8 1 87.75 92 GLN A C 1
ATOM 767 O O . GLN A 1 92 ? -8.859 16.422 7.445 1 87.75 92 GLN A O 1
ATOM 772 N N . ASP A 1 93 ? -10.438 18.109 7.453 1 89.19 93 ASP A N 1
ATOM 773 C CA . ASP A 1 93 ? -9.977 18.781 6.242 1 89.19 93 ASP A CA 1
ATOM 774 C C . ASP A 1 93 ? -9.875 17.797 5.078 1 89.19 93 ASP A C 1
ATOM 776 O O . ASP A 1 93 ? -9 17.922 4.219 1 89.19 93 ASP A O 1
ATOM 780 N N . SER A 1 94 ? -10.539 16.641 5.152 1 91.69 94 SER A N 1
ATOM 781 C CA . SER A 1 94 ? -10.703 15.672 4.07 1 91.69 94 SER A CA 1
ATOM 782 C C . SER A 1 94 ? -9.43 14.867 3.848 1 91.69 94 SER A C 1
ATOM 784 O O . SER A 1 94 ? -9.211 14.328 2.76 1 91.69 94 SER A O 1
ATOM 786 N N . ILE A 1 95 ? -8.602 14.805 4.863 1 93.75 95 ILE A N 1
ATOM 787 C CA . ILE A 1 95 ? -7.305 14.156 4.695 1 93.75 95 ILE A CA 1
ATOM 788 C C . ILE A 1 95 ? -7.5 12.664 4.473 1 93.75 95 ILE A C 1
ATOM 790 O O . ILE A 1 95 ? -6.754 12.039 3.709 1 93.75 95 ILE A O 1
ATOM 794 N N . ALA A 1 96 ? -8.469 12.062 5.109 1 94 96 ALA A N 1
ATOM 795 C CA . ALA A 1 96 ? -8.75 10.648 4.898 1 94 96 ALA A CA 1
ATOM 796 C C . ALA A 1 96 ? -9.18 10.383 3.457 1 94 96 ALA A C 1
ATOM 798 O O . ALA A 1 96 ? -8.734 9.414 2.836 1 94 96 ALA A O 1
ATOM 799 N N . THR A 1 97 ? -10.016 11.281 2.965 1 94 97 THR A N 1
ATOM 800 C CA . THR A 1 97 ? -10.484 11.172 1.589 1 94 97 THR A CA 1
ATOM 801 C C . THR A 1 97 ? -9.32 11.289 0.608 1 94 97 THR A C 1
ATOM 803 O O . THR A 1 97 ? -9.227 10.508 -0.341 1 94 97 THR A O 1
ATOM 806 N N . LEU A 1 98 ? -8.461 12.219 0.863 1 94.94 98 LEU A N 1
ATOM 807 C CA . LEU A 1 98 ? -7.285 12.422 0.021 1 94.94 98 LEU A CA 1
ATOM 808 C C . LEU A 1 98 ? -6.391 11.188 0.033 1 94.94 98 LEU A C 1
ATOM 810 O O . LEU A 1 98 ? -5.922 10.742 -1.02 1 94.94 98 LEU A O 1
ATOM 814 N N . LEU A 1 99 ? -6.203 10.586 1.205 1 95.44 99 LEU A N 1
ATOM 815 C CA . LEU A 1 99 ? -5.359 9.406 1.346 1 95.44 99 LEU A CA 1
ATOM 816 C C . LEU A 1 99 ? -5.973 8.211 0.624 1 95.44 99 LEU A C 1
ATOM 818 O O . LEU A 1 99 ? -5.297 7.531 -0.154 1 95.44 99 LEU A O 1
ATOM 822 N N . LEU A 1 100 ? -7.238 8.055 0.755 1 93.94 100 LEU A N 1
ATOM 823 C CA . LEU A 1 100 ? -7.934 6.891 0.211 1 93.94 100 LEU A CA 1
ATOM 824 C C . LEU A 1 100 ? -8.07 7 -1.305 1 93.94 100 LEU A C 1
ATOM 826 O O . LEU A 1 100 ? -8.117 5.98 -2.002 1 93.94 100 LEU A O 1
ATOM 830 N N . SER A 1 101 ? -8.102 8.258 -1.788 1 92.19 101 SER A N 1
ATOM 831 C CA . SER A 1 101 ? -8.18 8.461 -3.232 1 92.19 101 SER A CA 1
ATOM 832 C C . SER A 1 101 ? -6.809 8.305 -3.883 1 92.19 101 SER A C 1
ATOM 834 O O . SER A 1 101 ? -6.684 8.367 -5.109 1 92.19 101 SER A O 1
ATOM 836 N N . ASP A 1 102 ? -5.793 8.062 -3.061 1 93.69 102 ASP A N 1
ATOM 837 C CA . ASP A 1 102 ? -4.418 7.93 -3.533 1 93.69 102 ASP A CA 1
ATOM 838 C C . ASP A 1 102 ? -3.996 9.148 -4.355 1 93.69 102 ASP A C 1
ATOM 840 O O . ASP A 1 102 ? -3.346 9.008 -5.391 1 93.69 102 ASP A O 1
ATOM 844 N N . ASP A 1 103 ? -4.441 10.344 -3.922 1 92.25 103 ASP A N 1
ATOM 845 C CA . ASP A 1 103 ? -3.996 11.555 -4.594 1 92.25 103 ASP A CA 1
ATOM 846 C C . ASP A 1 103 ? -2.471 11.648 -4.609 1 92.25 103 ASP A C 1
ATOM 848 O O . ASP A 1 103 ? -1.833 11.641 -3.555 1 92.25 103 ASP A O 1
ATOM 852 N N . PRO A 1 104 ? -1.903 11.734 -5.832 1 92.94 104 PRO A N 1
ATOM 853 C CA . PRO A 1 104 ? -0.444 11.625 -5.898 1 92.94 104 PRO A CA 1
ATOM 854 C C . PRO A 1 104 ? 0.268 12.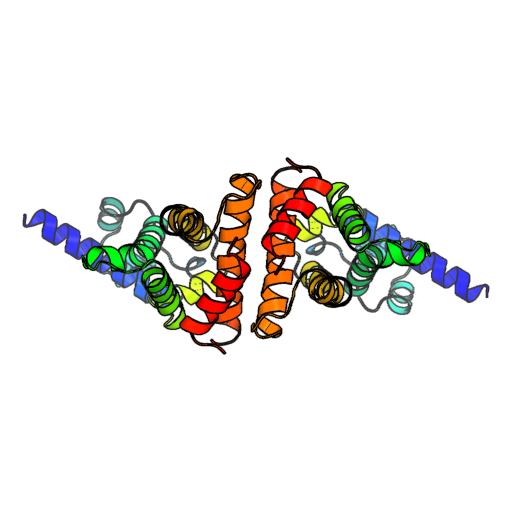781 -5.199 1 92.94 104 PRO A C 1
ATOM 856 O O . PRO A 1 104 ? 1.329 12.578 -4.602 1 92.94 104 PRO A O 1
ATOM 859 N N . TYR A 1 105 ? -0.308 13.914 -5.242 1 91.44 105 TYR A N 1
ATOM 860 C CA . TY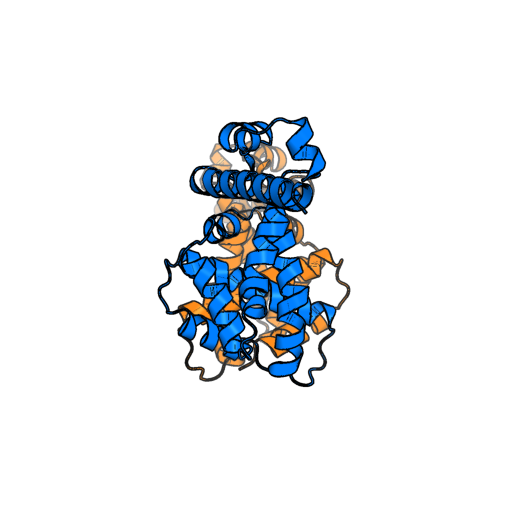R A 1 105 ? 0.323 15.07 -4.625 1 91.44 105 TYR A CA 1
ATOM 861 C C . TYR A 1 105 ? 0.213 15.008 -3.105 1 91.44 105 TYR A C 1
ATOM 863 O O . TYR A 1 105 ? 1.178 15.297 -2.395 1 91.44 105 TYR A O 1
ATOM 871 N N . PHE A 1 106 ? -0.934 14.617 -2.668 1 94.06 106 PHE A N 1
ATOM 872 C CA . PHE A 1 106 ? -1.105 14.461 -1.229 1 94.06 106 PHE A CA 1
ATOM 873 C C . PHE A 1 106 ? -0.17 13.391 -0.684 1 94.06 106 PHE A C 1
ATOM 875 O O . PHE A 1 106 ? 0.499 13.594 0.33 1 94.06 106 PHE A O 1
ATOM 882 N N . LEU A 1 107 ? -0.096 12.266 -1.308 1 95.56 107 LEU A N 1
ATOM 883 C CA . LEU A 1 107 ? 0.709 11.133 -0.85 1 95.56 107 LEU A CA 1
ATOM 884 C C . LEU A 1 107 ? 2.186 11.508 -0.792 1 95.56 107 LEU A C 1
ATOM 886 O O . LEU A 1 107 ? 2.889 11.133 0.15 1 95.56 107 LEU A O 1
ATOM 890 N N . LEU A 1 108 ? 2.596 12.242 -1.8 1 94.81 108 LEU A N 1
ATOM 891 C CA . LEU A 1 108 ? 3.984 12.695 -1.83 1 94.81 108 LEU A CA 1
ATOM 892 C C . LEU A 1 108 ? 4.297 13.578 -0.626 1 94.81 108 LEU A C 1
ATOM 894 O O . LEU A 1 108 ? 5.305 13.375 0.051 1 94.81 108 LEU A O 1
ATOM 898 N N . ARG A 1 109 ? 3.424 14.5 -0.351 1 93.94 109 ARG A N 1
ATOM 899 C CA . ARG A 1 109 ? 3.625 15.43 0.759 1 93.94 109 ARG A CA 1
ATOM 900 C C . ARG A 1 109 ? 3.479 14.711 2.1 1 93.94 109 ARG A C 1
ATOM 902 O O . ARG A 1 109 ? 4.273 14.938 3.016 1 93.94 109 ARG A O 1
ATOM 909 N N . PHE A 1 110 ? 2.457 13.883 2.178 1 95.88 110 PHE A N 1
ATOM 910 C CA . PHE A 1 110 ? 2.236 13.117 3.398 1 95.88 110 PHE A CA 1
ATOM 911 C C . PHE A 1 110 ? 3.451 12.258 3.725 1 95.88 110 PHE A C 1
ATOM 913 O O . PHE A 1 110 ? 3.934 12.258 4.859 1 95.88 110 PHE A O 1
ATOM 920 N N . ARG A 1 111 ? 3.959 11.602 2.811 1 96.75 111 ARG A N 1
ATOM 921 C CA . ARG A 1 111 ? 5.141 10.766 2.988 1 96.75 111 ARG A CA 1
ATOM 922 C C . ARG A 1 111 ? 6.344 11.602 3.41 1 96.75 111 ARG A C 1
ATOM 924 O O . ARG A 1 111 ? 7.133 11.18 4.258 1 96.75 111 ARG A O 1
ATOM 931 N N . SER A 1 112 ? 6.504 12.727 2.73 1 95.56 112 SER A N 1
ATOM 932 C CA . SER A 1 112 ? 7.605 13.617 3.055 1 95.56 112 SER A CA 1
ATOM 933 C C . SER A 1 112 ? 7.547 14.062 4.512 1 95.56 112 SER A C 1
ATOM 935 O O . SER A 1 112 ? 8.57 14.086 5.203 1 95.56 112 SER A O 1
ATOM 937 N N . GLU A 1 113 ? 6.379 14.391 4.973 1 93.94 113 GLU A N 1
ATOM 938 C CA . GLU A 1 113 ? 6.219 14.805 6.363 1 93.94 113 GLU A CA 1
ATOM 939 C C . GLU A 1 113 ? 6.469 13.648 7.32 1 93.94 113 GLU A C 1
ATOM 941 O O . GLU A 1 113 ? 7.102 13.82 8.367 1 93.94 113 GLU A O 1
ATOM 946 N N . LEU A 1 114 ? 5.98 12.461 6.969 1 96.56 114 LEU A N 1
ATOM 947 C CA . LEU A 1 114 ? 6.25 11.273 7.773 1 96.56 114 LEU A CA 1
ATOM 948 C C . LEU A 1 114 ? 7.754 11.031 7.891 1 96.56 114 LEU A C 1
ATOM 950 O O . LEU A 1 114 ? 8.258 10.758 8.984 1 96.56 114 LEU A O 1
ATOM 954 N N . GLU A 1 115 ? 8.359 11.18 6.793 1 96.88 115 GLU A N 1
ATOM 955 C CA . GLU A 1 115 ? 9.797 10.945 6.746 1 96.88 115 GLU A CA 1
ATOM 956 C C . GLU A 1 115 ? 10.547 11.961 7.609 1 96.88 115 GLU A C 1
ATOM 958 O O . GLU A 1 115 ? 11.523 11.609 8.281 1 96.88 115 GLU A O 1
ATOM 963 N N . HIS A 1 116 ? 10.109 13.133 7.562 1 94.25 116 HIS A N 1
ATOM 964 C CA . HIS A 1 116 ? 10.797 14.211 8.258 1 94.25 116 HIS A CA 1
ATOM 965 C C . HIS A 1 116 ? 10.461 14.211 9.75 1 94.25 116 HIS A C 1
ATOM 967 O O . HIS A 1 116 ? 11.344 14.367 10.594 1 94.25 116 HIS A O 1
ATOM 973 N N . ASP A 1 117 ? 9.219 13.953 10.125 1 92.12 117 ASP A N 1
ATOM 974 C CA . ASP A 1 117 ? 8.773 14.242 11.484 1 92.12 117 ASP A CA 1
ATOM 975 C C . ASP A 1 117 ? 8.547 12.953 12.281 1 92.12 117 ASP A C 1
ATOM 977 O O . ASP A 1 117 ? 8.602 12.961 13.508 1 92.12 117 ASP A O 1
ATOM 981 N N . VAL A 1 118 ? 8.289 11.875 11.586 1 94.94 118 VAL A N 1
ATOM 982 C CA . VAL A 1 118 ? 7.883 10.656 12.289 1 94.94 118 VAL A CA 1
ATOM 983 C C . VAL A 1 118 ? 9.016 9.641 12.242 1 94.94 118 VAL A C 1
ATOM 985 O O . VAL A 1 118 ? 9.414 9.102 13.281 1 94.94 118 VAL A O 1
ATOM 988 N N . TYR A 1 119 ? 9.609 9.453 11.141 1 97 119 TYR A N 1
ATOM 989 C CA . TYR A 1 119 ? 10.578 8.383 10.922 1 97 119 TYR A CA 1
ATOM 990 C C . TYR A 1 119 ? 11.742 8.5 11.891 1 97 119 TYR A C 1
ATOM 992 O O . TYR A 1 119 ? 12.117 7.52 12.547 1 97 119 TYR A O 1
ATOM 1000 N N . PRO A 1 120 ? 12.391 9.688 12.07 1 95.62 120 PRO A N 1
ATOM 1001 C CA . PRO A 1 120 ? 13.555 9.75 12.961 1 95.62 120 PRO A CA 1
ATOM 1002 C C . PRO A 1 120 ? 13.219 9.352 14.398 1 95.62 120 PRO A C 1
ATOM 1004 O O . PRO A 1 120 ? 14.016 8.68 15.055 1 95.62 120 PRO A O 1
ATOM 1007 N N . ARG A 1 121 ? 12.023 9.703 14.836 1 94.19 121 ARG A N 1
ATOM 1008 C CA . ARG A 1 121 ? 11.609 9.367 16.188 1 94.19 121 ARG A CA 1
ATOM 1009 C C . ARG A 1 121 ? 11.266 7.883 16.297 1 94.19 121 ARG A C 1
ATOM 1011 O O . ARG A 1 121 ? 11.594 7.238 17.297 1 94.19 121 ARG A O 1
ATOM 1018 N N . LEU A 1 122 ? 10.578 7.41 15.312 1 95.81 122 LEU A N 1
ATOM 1019 C CA . LEU A 1 122 ? 10.266 5.988 15.266 1 95.81 122 LEU A CA 1
ATOM 1020 C C . LEU A 1 122 ? 11.539 5.148 15.281 1 95.81 122 LEU A C 1
ATOM 1022 O O . LEU A 1 122 ? 11.641 4.176 16.031 1 95.81 122 LEU A O 1
ATOM 1026 N N . ARG A 1 123 ? 12.484 5.531 14.438 1 95 123 ARG A N 1
ATOM 1027 C CA . ARG A 1 123 ? 13.773 4.863 14.344 1 95 123 ARG A CA 1
ATOM 1028 C C . ARG A 1 123 ? 14.5 4.879 15.688 1 95 123 ARG A C 1
ATOM 1030 O O . ARG A 1 123 ? 15.008 3.852 16.141 1 95 123 ARG A O 1
ATOM 1037 N N . GLU A 1 124 ? 14.508 5.945 16.344 1 93.81 124 GLU A N 1
ATOM 1038 C CA . GLU A 1 124 ? 15.242 6.141 17.578 1 93.81 124 GLU A CA 1
ATOM 1039 C C . GLU A 1 124 ? 14.562 5.418 18.75 1 93.81 124 GLU A C 1
ATOM 1041 O O . GLU A 1 124 ? 15.234 4.793 19.562 1 93.81 124 GLU A O 1
ATOM 1046 N N . GLU A 1 125 ? 13.297 5.441 18.75 1 94 125 GLU A N 1
ATOM 1047 C CA . GLU A 1 125 ? 12.578 4.996 19.938 1 94 125 GLU A CA 1
ATOM 1048 C C . GLU A 1 125 ? 12.195 3.521 19.828 1 94 125 GLU A C 1
ATOM 1050 O O . GLU A 1 125 ? 12.086 2.832 20.844 1 94 125 GLU A O 1
ATOM 1055 N N . TYR A 1 126 ? 12.047 3.021 18.625 1 94.5 126 TYR A N 1
ATOM 1056 C CA . TYR A 1 126 ? 11.453 1.691 18.531 1 94.5 126 TYR A CA 1
ATOM 1057 C C . TYR A 1 126 ? 12.391 0.731 17.797 1 94.5 126 TYR A C 1
ATOM 1059 O O . TYR A 1 126 ? 12.211 -0.488 17.875 1 94.5 126 TYR A O 1
ATOM 1067 N N . ILE A 1 127 ? 13.219 1.254 17.031 1 92.81 127 ILE A N 1
ATOM 1068 C CA . ILE A 1 127 ? 14.094 0.39 16.25 1 92.81 127 ILE A CA 1
ATOM 1069 C C . ILE A 1 127 ? 15.5 0.398 16.859 1 92.81 127 ILE A C 1
ATOM 1071 O O . ILE A 1 127 ? 16.219 1.398 16.766 1 92.81 127 ILE A O 1
ATOM 1075 N N . THR A 1 128 ? 15.734 -0.737 17.422 1 85.94 128 THR A N 1
ATOM 1076 C CA . THR A 1 128 ? 17.062 -0.888 17.984 1 85.94 128 THR A CA 1
ATOM 1077 C C . THR A 1 128 ? 18.016 -1.51 16.969 1 85.94 128 THR A C 1
ATOM 1079 O O . THR A 1 128 ? 17.594 -2.238 16.078 1 85.94 128 THR A O 1
ATOM 1082 N N . LYS A 1 129 ? 19.219 -1.286 17.219 1 73.38 129 LYS A N 1
ATOM 1083 C CA . LYS A 1 129 ? 20.359 -1.677 16.391 1 73.38 129 LYS A CA 1
ATOM 1084 C C . LYS A 1 129 ? 20 -2.885 15.516 1 73.38 129 LYS A C 1
ATOM 1086 O O . LYS A 1 129 ? 19.859 -3.998 16.031 1 73.38 129 LYS A O 1
ATOM 1091 N N . VAL A 1 130 ? 19.594 -2.652 14.352 1 82.56 130 VAL A N 1
ATOM 1092 C CA . VAL A 1 130 ? 19.328 -3.691 13.359 1 82.56 130 VAL A CA 1
ATOM 1093 C C . VAL A 1 130 ? 20.297 -3.539 12.188 1 82.56 130 VAL A C 1
ATOM 1095 O O . VAL A 1 130 ? 20.672 -2.42 11.82 1 82.56 130 VAL A O 1
ATOM 1098 N N . ASP A 1 131 ? 20.766 -4.605 11.719 1 91.38 131 ASP A N 1
ATOM 1099 C CA . ASP A 1 131 ? 21.656 -4.621 10.555 1 91.38 131 ASP A CA 1
ATOM 1100 C C . ASP A 1 131 ? 20.859 -4.559 9.258 1 91.38 131 ASP A C 1
ATOM 1102 O O . ASP A 1 131 ? 20.922 -5.477 8.438 1 91.38 131 ASP A O 1
ATOM 1106 N N . ILE A 1 132 ? 20.047 -3.527 9.133 1 95.25 132 ILE A N 1
ATOM 1107 C CA . ILE A 1 132 ? 19.219 -3.27 7.957 1 95.25 132 ILE A CA 1
ATOM 1108 C C . ILE A 1 132 ? 19.578 -1.912 7.359 1 95.25 132 ILE A C 1
ATOM 1110 O O . ILE A 1 132 ? 19.703 -0.921 8.086 1 95.25 132 ILE A O 1
ATOM 1114 N N . PRO A 1 133 ? 19.844 -1.905 6.074 1 95.06 133 PRO A N 1
ATOM 1115 C CA . PRO A 1 133 ? 20.125 -0.617 5.438 1 95.06 133 PRO A CA 1
ATOM 1116 C C . PRO A 1 133 ? 19.031 0.421 5.691 1 95.06 133 PRO A C 1
ATOM 1118 O O . PRO A 1 133 ? 17.844 0.089 5.676 1 95.06 133 PRO A O 1
ATOM 1121 N N . GLU A 1 134 ? 19.469 1.701 5.871 1 94.62 134 GLU A N 1
ATOM 1122 C CA . GLU A 1 134 ? 18.547 2.777 6.25 1 94.62 134 GLU A CA 1
ATOM 1123 C C . GLU A 1 134 ? 17.5 3.006 5.172 1 94.62 134 GLU A C 1
ATOM 1125 O O . GLU A 1 134 ? 16.344 3.301 5.484 1 94.62 134 GLU A O 1
ATOM 1130 N N . ASP A 1 135 ? 17.891 2.854 3.936 1 94.81 135 ASP A N 1
ATOM 1131 C CA . ASP A 1 135 ? 16.953 3.076 2.846 1 94.81 135 ASP A CA 1
ATOM 1132 C C . ASP A 1 135 ? 15.805 2.061 2.895 1 94.81 135 ASP A C 1
ATOM 1134 O O . ASP A 1 135 ? 14.641 2.414 2.678 1 94.81 135 ASP A O 1
ATOM 1138 N N . PHE A 1 136 ? 16.125 0.812 3.162 1 96.06 136 PHE A N 1
ATOM 1139 C CA . PHE A 1 136 ? 15.102 -0.221 3.293 1 96.06 136 PHE A CA 1
ATOM 1140 C C . PHE A 1 136 ? 14.219 0.046 4.504 1 96.06 136 PHE A C 1
ATOM 1142 O O . PHE A 1 136 ? 12.992 -0.006 4.398 1 96.06 136 PHE A O 1
ATOM 1149 N N . LEU A 1 137 ? 14.852 0.318 5.602 1 96.81 137 LEU A N 1
ATOM 1150 C CA . LEU A 1 137 ? 14.117 0.548 6.84 1 96.81 137 LEU A CA 1
ATOM 1151 C C . LEU A 1 137 ? 13.125 1.696 6.68 1 96.81 137 LEU A C 1
ATOM 1153 O O . LEU A 1 137 ? 11.969 1.582 7.082 1 96.81 137 LEU A O 1
ATOM 1157 N N . LYS A 1 138 ? 13.578 2.74 6.121 1 96.75 138 LYS A N 1
ATOM 1158 C CA . LYS A 1 138 ? 12.742 3.914 5.887 1 96.75 138 LYS A CA 1
ATOM 1159 C C . LYS A 1 138 ? 11.547 3.57 5 1 96.75 138 LYS A C 1
ATOM 1161 O O . LYS A 1 138 ? 10.406 3.879 5.34 1 96.75 138 LYS A O 1
ATOM 1166 N N . GLN A 1 139 ? 11.82 2.961 3.877 1 96.38 139 GLN A N 1
ATOM 1167 C CA . GLN A 1 139 ? 10.75 2.582 2.957 1 96.38 139 GLN A CA 1
ATOM 1168 C C . GLN A 1 139 ? 9.75 1.647 3.629 1 96.38 139 GLN A C 1
ATOM 1170 O O . GLN A 1 139 ? 8.539 1.801 3.459 1 96.38 139 GLN A O 1
ATOM 1175 N N . PHE A 1 140 ? 10.289 0.66 4.375 1 97.62 140 PHE A N 1
ATOM 1176 C CA . PHE A 1 140 ? 9.43 -0.318 5.043 1 97.62 140 PHE A CA 1
ATOM 1177 C C . PHE A 1 140 ? 8.508 0.363 6.047 1 97.62 140 PHE A C 1
ATOM 1179 O O . PHE A 1 140 ? 7.297 0.136 6.035 1 97.62 140 PHE A O 1
ATOM 1186 N N . LEU A 1 141 ? 9.039 1.222 6.891 1 98 141 LEU A N 1
ATOM 1187 C CA . LEU A 1 141 ? 8.266 1.86 7.949 1 98 141 LEU A CA 1
ATOM 1188 C C . LEU A 1 141 ? 7.27 2.857 7.371 1 98 141 LEU A C 1
ATOM 1190 O O . LEU A 1 141 ? 6.117 2.918 7.812 1 98 141 LEU A O 1
ATOM 1194 N N . LEU A 1 142 ? 7.691 3.633 6.391 1 98.06 142 LEU A N 1
ATOM 1195 C CA . LEU A 1 142 ? 6.801 4.617 5.789 1 98.06 142 LEU A CA 1
ATOM 1196 C C . LEU A 1 142 ? 5.668 3.932 5.027 1 98.06 142 LEU A C 1
ATOM 1198 O O . LEU A 1 142 ? 4.5 4.297 5.184 1 98.06 142 LEU A O 1
ATOM 1202 N N . SER A 1 143 ? 6.027 2.91 4.246 1 97.81 143 SER A N 1
ATOM 1203 C CA . SER A 1 143 ? 5.016 2.24 3.436 1 97.81 143 SER A CA 1
ATOM 1204 C C . SER A 1 143 ? 4.055 1.434 4.305 1 97.81 143 SER A C 1
ATOM 1206 O O . SER A 1 143 ? 2.846 1.437 4.066 1 97.81 143 SER A O 1
ATOM 1208 N N . SER A 1 144 ? 4.609 0.714 5.234 1 98.06 144 SER A N 1
ATOM 1209 C CA . SER A 1 144 ? 3.729 -0.07 6.094 1 98.06 144 SER A CA 1
ATOM 1210 C C . SER A 1 144 ? 2.789 0.829 6.891 1 98.06 144 SER A C 1
ATOM 1212 O O . SER A 1 144 ? 1.636 0.469 7.137 1 98.06 144 SER A O 1
ATOM 1214 N N . PHE A 1 145 ? 3.246 1.992 7.34 1 98.06 145 PHE A N 1
ATOM 1215 C CA . PHE A 1 145 ? 2.398 2.932 8.062 1 98.06 145 PHE A CA 1
ATOM 1216 C C . PHE A 1 145 ? 1.256 3.42 7.18 1 98.06 145 PHE A C 1
ATOM 1218 O O . PHE A 1 145 ? 0.091 3.363 7.578 1 98.06 145 PHE A O 1
ATOM 1225 N N . ILE A 1 146 ? 1.587 3.809 6.039 1 98.12 146 ILE A N 1
ATOM 1226 C CA . ILE A 1 146 ? 0.6 4.352 5.113 1 98.12 146 ILE A CA 1
ATOM 1227 C C . ILE A 1 146 ? -0.418 3.273 4.75 1 98.12 146 ILE A C 1
ATOM 1229 O O . ILE A 1 146 ? -1.626 3.52 4.773 1 98.12 146 ILE A O 1
ATOM 1233 N N . GLU A 1 147 ? 0.005 2.07 4.441 1 97.62 147 GLU A N 1
ATOM 1234 C CA . GLU A 1 147 ? -0.909 0.999 4.062 1 97.62 147 GLU A CA 1
ATOM 1235 C C . GLU A 1 147 ? -1.787 0.577 5.234 1 97.62 147 GLU A C 1
ATOM 1237 O O . GLU A 1 147 ? -2.957 0.233 5.051 1 97.62 147 GLU A O 1
ATOM 1242 N N . THR A 1 148 ? -1.201 0.58 6.414 1 97.69 148 THR A N 1
ATOM 1243 C CA . THR A 1 148 ? -1.981 0.294 7.613 1 97.69 148 THR A CA 1
ATOM 1244 C C . THR A 1 148 ? -3.078 1.338 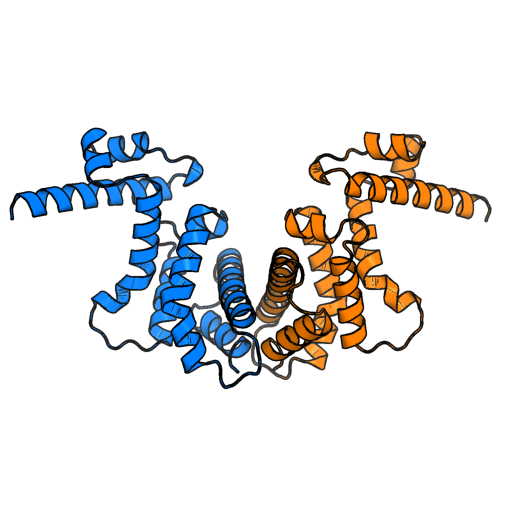7.805 1 97.69 148 THR A C 1
ATOM 1246 O O . THR A 1 148 ? -4.23 0.993 8.07 1 97.69 148 THR A O 1
ATOM 1249 N N . LEU A 1 149 ? -2.701 2.529 7.66 1 97.06 149 LEU A N 1
ATOM 1250 C CA . LEU A 1 149 ? -3.652 3.627 7.805 1 97.06 149 LEU A CA 1
ATOM 1251 C C . LEU A 1 149 ? -4.77 3.516 6.777 1 97.06 149 LEU A C 1
ATOM 1253 O O . LEU A 1 149 ? -5.949 3.654 7.113 1 97.06 149 LEU A O 1
ATOM 1257 N N . LYS A 1 150 ? -4.469 3.287 5.535 1 96.94 150 LYS A N 1
ATOM 1258 C CA . LYS A 1 150 ? -5.461 3.125 4.477 1 96.94 150 LYS A CA 1
ATOM 1259 C C . LYS A 1 150 ? -6.41 1.973 4.789 1 96.94 150 LYS A C 1
ATOM 1261 O O . LYS A 1 150 ? -7.629 2.105 4.641 1 96.94 150 LYS A O 1
ATOM 1266 N N . TRP A 1 151 ? -5.824 0.905 5.156 1 96.75 151 TRP A N 1
ATOM 1267 C CA . TRP A 1 151 ? -6.609 -0.275 5.5 1 96.75 151 TRP A CA 1
ATOM 1268 C C . TRP A 1 151 ? -7.574 0.026 6.645 1 96.75 151 TRP A C 1
ATOM 1270 O O . TRP A 1 151 ? -8.75 -0.329 6.578 1 96.75 151 TRP A O 1
ATOM 1280 N N . TRP A 1 152 ? -7.023 0.706 7.656 1 96.81 152 TRP A N 1
ATOM 1281 C CA . TRP A 1 152 ? -7.805 1.062 8.836 1 96.81 152 TRP A CA 1
ATOM 1282 C C . TRP A 1 152 ? -8.969 1.975 8.461 1 96.81 152 TRP A C 1
ATOM 1284 O O . TRP A 1 152 ? -10.094 1.779 8.93 1 96.81 152 TRP A O 1
ATOM 1294 N N . LEU A 1 153 ? -8.758 2.875 7.633 1 95.25 153 LEU A N 1
ATOM 1295 C CA . LEU A 1 153 ? -9.789 3.811 7.199 1 95.25 153 LEU A CA 1
ATOM 1296 C C . LEU A 1 153 ? -10.852 3.098 6.371 1 95.25 153 LEU A C 1
ATOM 1298 O O . LEU A 1 153 ? -12.031 3.441 6.445 1 95.25 153 LEU A O 1
ATOM 1302 N N . HIS A 1 154 ? -10.453 2.105 5.621 1 92.06 154 HIS A N 1
ATOM 1303 C CA . HIS A 1 154 ? -11.383 1.337 4.797 1 92.06 154 HIS A CA 1
ATOM 1304 C C . HIS A 1 154 ? -12.32 0.5 5.66 1 92.06 154 HIS A C 1
ATOM 1306 O O . HIS A 1 154 ? -13.469 0.265 5.285 1 92.06 154 HIS A O 1
ATOM 1312 N N . GLN A 1 155 ? -11.797 -0.035 6.734 1 85.88 155 GLN A N 1
ATOM 1313 C CA . GLN A 1 155 ? -12.578 -0.896 7.617 1 85.88 155 GLN A CA 1
ATOM 1314 C C . GLN A 1 155 ? -13.547 -0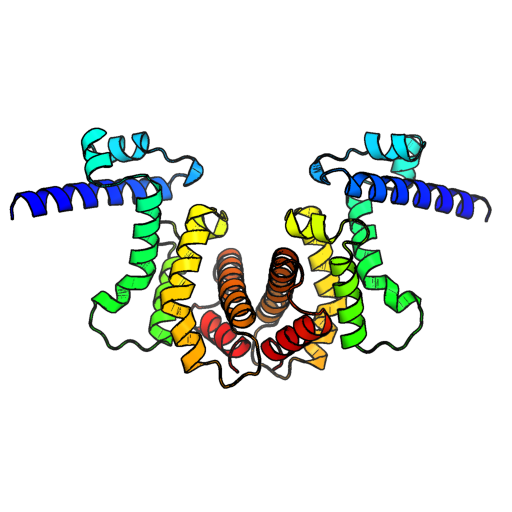.078 8.469 1 85.88 155 GLN A C 1
ATOM 1316 O O . GLN A 1 155 ? -14.219 -0.622 9.344 1 85.88 155 GLN A O 1
ATOM 1321 N N . ARG A 1 156 ? -13.648 1.097 8.188 1 76.69 156 ARG A N 1
ATOM 1322 C CA . ARG A 1 156 ? -14.492 2.012 8.945 1 76.69 156 ARG A CA 1
ATOM 1323 C C . ARG A 1 156 ? -14.125 1.997 10.422 1 76.69 156 ARG A C 1
ATOM 1325 O O . ARG A 1 156 ? -15.008 1.929 11.289 1 76.69 156 ARG A O 1
ATOM 1332 N N . GLN A 1 157 ? -12.875 1.834 10.734 1 69.19 157 GLN A N 1
ATOM 1333 C CA . GLN A 1 157 ? -12.289 2.084 12.047 1 69.19 157 GLN A CA 1
ATOM 1334 C C . GLN A 1 157 ? -12.766 1.06 13.07 1 69.19 157 GLN A C 1
ATOM 1336 O O . GLN A 1 157 ? -13.172 1.423 14.18 1 69.19 157 GLN A O 1
ATOM 1341 N N . LYS A 1 158 ? -12.664 -0.162 12.648 1 79.5 158 LYS A N 1
ATOM 1342 C CA . LYS A 1 158 ? -13.094 -1.309 13.445 1 79.5 158 LYS A CA 1
ATOM 1343 C C . LYS A 1 158 ? -12.32 -1.393 14.758 1 79.5 158 LYS A C 1
ATOM 1345 O O . LYS A 1 158 ? -12.711 -2.115 15.672 1 79.5 158 LYS A O 1
ATOM 1350 N N . MET A 1 159 ? -11.281 -0.702 14.812 1 91.5 159 MET A N 1
ATOM 1351 C CA . MET A 1 159 ? -10.484 -0.638 16.031 1 91.5 159 MET A CA 1
ATOM 1352 C C . MET A 1 159 ? -10.188 0.809 16.422 1 91.5 159 MET A C 1
ATOM 1354 O O . MET A 1 159 ? -10.289 1.708 15.586 1 91.5 159 MET A O 1
ATOM 1358 N N . THR A 1 160 ? -9.875 1.028 17.656 1 95.06 160 THR A N 1
ATOM 1359 C CA . THR A 1 160 ? -9.555 2.377 18.125 1 95.06 160 THR A CA 1
ATOM 1360 C C . THR A 1 160 ? -8.188 2.816 17.609 1 95.06 160 THR A C 1
ATOM 1362 O O . THR A 1 160 ? -7.371 1.982 17.219 1 95.06 160 THR A O 1
ATOM 1365 N N . VAL A 1 161 ? -8.023 4.066 17.594 1 96.31 161 VAL A N 1
ATOM 1366 C CA . VAL A 1 161 ? -6.738 4.637 17.219 1 96.31 161 VAL A CA 1
ATOM 1367 C C . VAL A 1 161 ? -5.633 4.059 18.094 1 96.31 161 VAL A C 1
ATOM 1369 O O . VAL A 1 161 ? -4.551 3.73 17.609 1 96.31 161 VAL A O 1
ATOM 1372 N N . GLU A 1 162 ? -5.93 3.939 19.359 1 96.5 162 GLU A N 1
ATOM 1373 C CA . GLU A 1 162 ? -4.957 3.436 20.328 1 96.5 162 GLU A CA 1
ATOM 1374 C C . GLU A 1 162 ? -4.594 1.982 20.031 1 96.5 162 GLU A C 1
ATOM 1376 O O . GLU A 1 162 ? -3.418 1.611 20.078 1 96.5 162 GLU A O 1
ATOM 1381 N N . ASP A 1 163 ? -5.586 1.182 19.719 1 96.62 163 ASP A N 1
ATOM 1382 C CA . ASP A 1 163 ? -5.34 -0.219 19.391 1 96.62 163 ASP A CA 1
ATOM 1383 C C . ASP A 1 163 ? -4.555 -0.344 18.094 1 96.62 163 ASP A C 1
ATOM 1385 O O . ASP A 1 163 ? -3.605 -1.124 18 1 96.62 163 ASP A O 1
ATOM 1389 N N . LEU A 1 164 ? -4.969 0.423 17.078 1 97.06 164 LEU A N 1
ATOM 1390 C CA . LEU A 1 164 ? -4.273 0.43 15.805 1 97.06 164 LEU A CA 1
ATOM 1391 C C . LEU A 1 164 ? -2.789 0.73 15.992 1 97.06 164 LEU A C 1
ATOM 1393 O O . LEU A 1 164 ? -1.934 0.016 15.469 1 97.06 164 LEU A O 1
ATOM 1397 N N . LEU A 1 165 ? -2.561 1.816 16.766 1 97.44 165 LEU A N 1
ATOM 1398 C CA . LEU A 1 165 ? -1.183 2.23 17 1 97.44 165 LEU A CA 1
ATOM 1399 C C . LEU A 1 165 ? -0.418 1.156 17.766 1 97.44 165 LEU A C 1
ATOM 1401 O O . LEU A 1 165 ? 0.736 0.862 17.453 1 97.44 165 LEU A O 1
ATOM 1405 N N . LYS A 1 166 ? -1.027 0.565 18.766 1 96.81 166 LYS A N 1
ATOM 1406 C CA . LYS A 1 166 ? -0.408 -0.497 19.547 1 96.81 166 LYS A CA 1
ATOM 1407 C C . LYS A 1 166 ? 0.003 -1.67 18.672 1 96.81 166 LYS A C 1
ATOM 1409 O O . LYS A 1 166 ? 1.129 -2.162 18.766 1 96.81 166 LYS A O 1
ATOM 1414 N N . TYR A 1 167 ? -0.905 -2.121 17.844 1 96.81 167 TYR A N 1
ATOM 1415 C CA . TYR A 1 167 ? -0.62 -3.238 16.938 1 96.81 167 TYR A CA 1
ATOM 1416 C C . TYR A 1 167 ? 0.498 -2.883 15.969 1 96.81 167 TYR A C 1
ATOM 1418 O O . TYR A 1 167 ? 1.407 -3.684 15.742 1 96.81 167 TYR A O 1
ATOM 1426 N N . TYR A 1 168 ? 0.438 -1.677 15.383 1 97.5 168 TYR A N 1
ATOM 1427 C CA . TYR A 1 168 ? 1.459 -1.25 14.43 1 97.5 168 TYR A CA 1
ATOM 1428 C C . TYR A 1 168 ? 2.834 -1.214 15.094 1 97.5 168 TYR A C 1
ATOM 1430 O O . TYR A 1 168 ? 3.803 -1.75 14.547 1 97.5 168 TYR A O 1
ATOM 1438 N N . LEU A 1 169 ? 2.895 -0.553 16.281 1 96.88 169 LEU A N 1
ATOM 1439 C CA . LEU A 1 169 ? 4.172 -0.412 16.969 1 96.88 169 LEU A CA 1
ATOM 1440 C C . LEU A 1 169 ? 4.715 -1.773 17.391 1 96.88 169 LEU A C 1
ATOM 1442 O O . LEU A 1 169 ? 5.93 -1.989 17.391 1 96.88 169 LEU A O 1
ATOM 1446 N N . THR A 1 170 ? 3.822 -2.707 17.734 1 95.5 170 THR A N 1
ATOM 1447 C CA . THR A 1 170 ? 4.238 -4.066 18.062 1 95.5 170 THR A CA 1
ATOM 1448 C C . THR A 1 170 ? 4.891 -4.734 16.859 1 95.5 170 THR A C 1
ATOM 1450 O O . THR A 1 170 ? 5.906 -5.418 16.984 1 95.5 170 THR A O 1
ATOM 1453 N N . MET A 1 171 ? 4.406 -4.473 15.648 1 95.19 171 MET A N 1
ATOM 1454 C CA . MET A 1 171 ? 4.891 -5.109 14.43 1 95.19 171 MET A CA 1
ATOM 1455 C C . MET A 1 171 ? 6.246 -4.543 14.023 1 95.19 171 MET A C 1
ATOM 1457 O O . MET A 1 171 ? 7.082 -5.258 13.469 1 95.19 171 MET A O 1
ATOM 1461 N N . VAL A 1 172 ? 6.508 -3.26 14.352 1 95.5 172 VAL A N 1
ATOM 1462 C CA . VAL A 1 172 ? 7.699 -2.66 13.766 1 95.5 172 VAL A CA 1
ATOM 1463 C C . VAL A 1 172 ? 8.82 -2.611 14.805 1 95.5 172 VAL A C 1
ATOM 1465 O O . VAL A 1 172 ? 9.977 -2.379 14.469 1 95.5 172 VAL A O 1
ATOM 1468 N N . GLU A 1 173 ? 8.422 -2.754 16.047 1 93.31 173 GLU A N 1
ATOM 1469 C CA . GLU A 1 173 ? 9.414 -2.658 17.125 1 93.31 173 GLU A CA 1
ATOM 1470 C C . GLU A 1 173 ? 10.5 -3.717 16.953 1 93.31 173 GLU A C 1
ATOM 1472 O O . GLU A 1 173 ? 10.203 -4.887 16.703 1 93.31 173 GLU A O 1
ATOM 1477 N N . ARG A 1 174 ? 11.836 -3.16 17.016 1 88.94 174 ARG A N 1
ATOM 1478 C CA . ARG A 1 174 ? 13 -4.035 16.906 1 88.94 174 ARG A CA 1
ATOM 1479 C C . ARG A 1 174 ? 14.062 -3.666 17.938 1 88.94 174 ARG A C 1
ATOM 1481 O O . ARG A 1 174 ? 14.25 -2.488 18.25 1 88.94 174 ARG A O 1
ATOM 1488 N N . MET B 1 1 ? -8.227 -39.281 -24.469 1 59.81 1 MET B N 1
ATOM 1489 C CA . MET B 1 1 ? -6.77 -39.156 -24.453 1 59.81 1 MET B CA 1
ATOM 1490 C C . MET B 1 1 ? -6.289 -38.125 -25.469 1 59.81 1 MET B C 1
ATOM 1492 O O . MET B 1 1 ? -5.539 -37.219 -25.141 1 59.81 1 MET B O 1
ATOM 1496 N N . VAL B 1 2 ? -6.59 -38.375 -26.719 1 63.47 2 VAL B N 1
ATOM 1497 C CA . VAL B 1 2 ? -6.23 -37.469 -27.797 1 63.47 2 VAL B CA 1
ATOM 1498 C C . VAL B 1 2 ? -6.91 -36.125 -27.562 1 63.47 2 VAL B C 1
ATOM 1500 O O . VAL B 1 2 ? -6.277 -35.062 -27.703 1 63.47 2 VAL B O 1
ATOM 1503 N N . LYS B 1 3 ? -8.188 -36.125 -27.062 1 70.56 3 LYS B N 1
ATOM 1504 C CA . LYS B 1 3 ? -8.953 -34.906 -26.812 1 70.56 3 LYS B CA 1
ATOM 1505 C C . LYS B 1 3 ? -8.328 -34.062 -25.688 1 70.56 3 LYS B C 1
ATOM 1507 O O . LYS B 1 3 ? -8.258 -32.844 -25.781 1 70.56 3 LYS B O 1
ATOM 1512 N N . ASP B 1 4 ? -7.84 -34.75 -24.828 1 75.5 4 ASP B N 1
ATOM 1513 C CA . ASP B 1 4 ? -7.199 -34.125 -23.688 1 75.5 4 ASP B CA 1
ATOM 1514 C C . ASP B 1 4 ? -5.902 -33.406 -24.109 1 75.5 4 ASP B C 1
ATOM 1516 O O . ASP B 1 4 ? -5.609 -32.312 -23.656 1 75.5 4 ASP B O 1
ATOM 1520 N N . ARG B 1 5 ? -5.207 -34.062 -25.031 1 83.12 5 ARG B N 1
ATOM 1521 C CA . ARG B 1 5 ? -3.953 -33.5 -25.516 1 83.12 5 ARG B CA 1
ATOM 1522 C C . ARG B 1 5 ? -4.207 -32.25 -26.359 1 83.12 5 ARG B C 1
ATOM 1524 O O . ARG B 1 5 ? -3.453 -31.281 -26.281 1 83.12 5 ARG B O 1
ATOM 1531 N N . GLN B 1 6 ? -5.211 -32.375 -27.203 1 80.38 6 GLN B N 1
ATOM 1532 C CA . GLN B 1 6 ? -5.555 -31.234 -28.031 1 80.38 6 GLN B CA 1
ATOM 1533 C C . GLN B 1 6 ? -5.992 -30.047 -27.188 1 80.38 6 GLN B C 1
ATOM 1535 O O . GLN B 1 6 ? -5.648 -28.906 -27.5 1 80.38 6 GLN B O 1
ATOM 1540 N N . ILE B 1 7 ? -6.715 -30.375 -26.156 1 84.75 7 ILE B N 1
ATOM 1541 C CA . ILE B 1 7 ? -7.176 -29.328 -25.25 1 84.75 7 ILE B CA 1
ATOM 1542 C C . ILE B 1 7 ? -5.98 -28.672 -24.562 1 84.75 7 ILE B C 1
ATOM 1544 O O . ILE B 1 7 ? -5.91 -27.453 -24.453 1 84.75 7 ILE B O 1
ATOM 1548 N N . GLN B 1 8 ? -5.105 -29.484 -24.188 1 88.19 8 GLN B N 1
ATOM 1549 C CA . GLN B 1 8 ? -3.918 -28.969 -23.5 1 88.19 8 GLN B CA 1
ATOM 1550 C C . GLN B 1 8 ? -3.072 -28.125 -24.453 1 88.19 8 GLN B C 1
ATOM 1552 O O . GLN B 1 8 ? -2.549 -27.078 -24.062 1 88.19 8 GLN B O 1
ATOM 1557 N N . LYS B 1 9 ? -2.957 -28.594 -25.656 1 90.56 9 LYS B N 1
ATOM 1558 C CA . LYS B 1 9 ? -2.197 -27.828 -26.641 1 90.56 9 LYS B CA 1
ATOM 1559 C C . LYS B 1 9 ? -2.818 -26.469 -26.891 1 90.56 9 LYS B C 1
ATOM 1561 O O . LYS B 1 9 ? -2.107 -25.469 -27 1 90.56 9 LYS B O 1
ATOM 1566 N N . THR B 1 10 ? -4.098 -26.469 -26.984 1 92 10 THR B N 1
ATOM 1567 C CA . THR B 1 10 ? -4.809 -25.219 -27.219 1 92 10 THR B CA 1
ATOM 1568 C C . THR B 1 10 ? -4.625 -24.266 -26.031 1 92 10 THR B C 1
ATOM 1570 O O . THR B 1 10 ? -4.34 -23.078 -26.203 1 92 10 THR B O 1
ATOM 1573 N N . LYS B 1 11 ? -4.742 -24.812 -24.844 1 92.94 11 LYS B N 1
ATOM 1574 C CA . LYS B 1 11 ? -4.562 -24.016 -23.641 1 92.94 11 LYS B CA 1
ATOM 1575 C C . LYS B 1 11 ? -3.16 -23.406 -23.578 1 92.94 11 LYS B C 1
ATOM 1577 O O . LYS B 1 11 ? -2.998 -22.234 -23.266 1 92.94 11 LYS B O 1
ATOM 1582 N N . VAL B 1 12 ? -2.205 -24.234 -23.906 1 93.69 12 VAL B N 1
ATOM 1583 C CA . VAL B 1 12 ? -0.816 -23.781 -23.891 1 93.69 12 VAL B CA 1
ATOM 1584 C C . VAL B 1 12 ? -0.614 -22.672 -24.922 1 93.69 12 VAL B C 1
ATOM 1586 O O . VAL B 1 12 ? 0.05 -21.672 -24.656 1 93.69 12 VAL B O 1
ATOM 1589 N N . ALA B 1 13 ? -1.217 -22.859 -26.078 1 95.31 13 ALA B N 1
ATOM 1590 C CA . ALA B 1 13 ? -1.093 -21.859 -27.141 1 95.31 13 ALA B CA 1
ATOM 1591 C C . ALA B 1 13 ? -1.701 -20.531 -26.719 1 95.31 13 ALA B C 1
ATOM 1593 O O . ALA B 1 13 ? -1.101 -19.469 -26.922 1 95.31 13 ALA B O 1
ATOM 1594 N N . ILE B 1 14 ? -2.816 -20.594 -26.094 1 95.88 14 ILE B N 1
ATOM 1595 C CA . ILE B 1 14 ? -3.512 -19.391 -25.641 1 95.88 14 ILE B CA 1
ATOM 1596 C C . ILE B 1 14 ? -2.705 -18.719 -24.547 1 95.88 14 ILE B C 1
ATOM 1598 O O . ILE B 1 14 ? -2.479 -17.5 -24.578 1 95.88 14 ILE B O 1
ATOM 1602 N N . TYR B 1 15 ? -2.283 -19.547 -23.641 1 94.88 15 TYR B N 1
ATOM 1603 C CA . TYR B 1 15 ? -1.518 -19.016 -22.516 1 94.88 15 TYR B CA 1
ATOM 1604 C C . TYR B 1 15 ? -0.217 -18.375 -23 1 94.88 15 TYR B C 1
ATOM 1606 O O . TYR B 1 15 ? 0.126 -17.266 -22.578 1 94.88 15 TY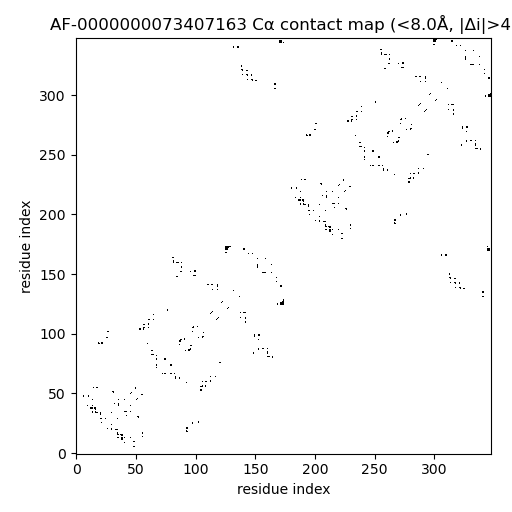R B O 1
ATOM 1614 N N . ASN B 1 16 ? 0.464 -19.016 -23.906 1 95.56 16 ASN B N 1
ATOM 1615 C CA . ASN B 1 16 ? 1.715 -18.469 -24.438 1 95.56 16 ASN B CA 1
ATOM 1616 C C . ASN B 1 16 ? 1.49 -17.172 -25.203 1 95.56 16 ASN B C 1
ATOM 1618 O O . ASN B 1 16 ? 2.305 -16.25 -25.125 1 95.56 16 ASN B O 1
ATOM 1622 N N . ALA B 1 17 ? 0.47 -17.156 -25.953 1 96.62 17 ALA B N 1
ATOM 1623 C CA . ALA B 1 17 ? 0.116 -15.93 -26.656 1 96.62 17 ALA B CA 1
ATOM 1624 C C . ALA B 1 17 ? -0.129 -14.789 -25.672 1 96.62 17 ALA B C 1
ATOM 1626 O O . ALA B 1 17 ? 0.344 -13.664 -25.891 1 96.62 17 ALA B O 1
ATOM 1627 N N . PHE B 1 18 ? -0.86 -15.125 -24.609 1 96.44 18 PHE B N 1
ATOM 1628 C CA . PHE B 1 18 ? -1.156 -14.148 -23.562 1 96.44 18 PHE B CA 1
ATOM 1629 C C . PHE B 1 18 ? 0.129 -13.617 -22.953 1 96.44 18 PHE B C 1
ATOM 1631 O O . PHE B 1 18 ? 0.307 -12.398 -22.828 1 96.44 18 PHE B O 1
ATOM 1638 N N . ILE B 1 19 ? 1.048 -14.492 -22.625 1 94.88 19 ILE B N 1
ATOM 1639 C CA . ILE B 1 19 ? 2.32 -14.125 -22.016 1 94.88 19 ILE B CA 1
ATOM 1640 C C . ILE B 1 19 ? 3.119 -13.25 -22.984 1 94.88 19 ILE B C 1
ATOM 1642 O O . ILE B 1 19 ? 3.707 -12.242 -22.594 1 94.88 19 ILE B O 1
ATOM 1646 N N . SER B 1 20 ? 3.119 -13.586 -24.234 1 95.94 20 SER B N 1
ATOM 1647 C CA . SER B 1 20 ? 3.828 -12.812 -25.25 1 95.94 20 SER B CA 1
ATOM 1648 C C . SER B 1 20 ? 3.273 -11.398 -25.359 1 95.94 20 SER B C 1
ATOM 1650 O O . SER B 1 20 ? 4.035 -10.438 -25.469 1 95.94 20 SER B O 1
ATOM 1652 N N . LEU B 1 21 ? 2.025 -11.281 -25.312 1 96.44 21 LEU B N 1
ATOM 1653 C CA . LEU B 1 21 ? 1.378 -9.977 -25.406 1 96.44 21 LEU B CA 1
ATOM 1654 C C . LEU B 1 21 ? 1.701 -9.109 -24.203 1 96.44 21 LEU B C 1
ATOM 1656 O O . LEU B 1 21 ? 1.859 -7.895 -24.312 1 96.44 21 LEU B O 1
ATOM 1660 N N . LEU B 1 22 ? 1.787 -9.75 -23.047 1 94.62 22 LEU B N 1
ATOM 1661 C CA . LEU B 1 22 ? 2.09 -9.031 -21.812 1 94.62 22 LEU B CA 1
ATOM 1662 C C . LEU B 1 22 ? 3.482 -8.414 -21.875 1 94.62 22 LEU B C 1
ATOM 1664 O O . LEU B 1 22 ? 3.752 -7.41 -21.203 1 94.62 22 LEU B O 1
ATOM 1668 N N . GLN B 1 23 ? 4.328 -8.984 -22.656 1 92.12 23 GLN B N 1
ATOM 1669 C CA . GLN B 1 23 ? 5.695 -8.5 -22.766 1 92.12 23 GLN B CA 1
ATOM 1670 C C . GLN B 1 23 ? 5.75 -7.188 -23.547 1 92.12 23 GLN B C 1
ATOM 1672 O O . GLN B 1 23 ? 6.672 -6.387 -23.375 1 92.12 23 GLN B O 1
ATOM 1677 N N . GLU B 1 24 ? 4.68 -6.953 -24.281 1 91.5 24 GLU B N 1
ATOM 1678 C CA . GLU B 1 24 ? 4.754 -5.828 -25.203 1 91.5 24 GLU B CA 1
ATOM 1679 C C . GLU B 1 24 ? 3.662 -4.801 -24.922 1 91.5 24 GLU B C 1
ATOM 1681 O O . GLU B 1 24 ? 3.717 -3.672 -25.406 1 91.5 24 GLU B O 1
ATOM 1686 N N . ASN B 1 25 ? 2.713 -5.285 -24.094 1 91.19 25 ASN B N 1
ATOM 1687 C CA . ASN B 1 25 ? 1.553 -4.43 -23.859 1 91.19 25 ASN B CA 1
ATOM 1688 C C . ASN B 1 25 ? 1.142 -4.41 -22.391 1 91.19 25 ASN B C 1
ATOM 1690 O O . ASN B 1 25 ? 1.404 -5.363 -21.656 1 91.19 25 ASN B O 1
ATOM 1694 N N . ASP B 1 26 ? 0.48 -3.322 -22.062 1 90.25 26 ASP B N 1
ATOM 1695 C CA . ASP B 1 26 ? -0.214 -3.299 -20.781 1 90.25 26 ASP B CA 1
ATOM 1696 C C . ASP B 1 26 ? -1.391 -4.273 -20.766 1 90.25 26 ASP B C 1
ATOM 1698 O O . ASP B 1 26 ? -2.111 -4.387 -21.766 1 90.25 26 ASP B O 1
ATOM 1702 N N . TYR B 1 27 ? -1.5 -4.902 -19.672 1 92.75 27 TYR B N 1
ATOM 1703 C CA . TYR B 1 27 ? -2.576 -5.879 -19.547 1 92.75 27 TYR B CA 1
ATOM 1704 C C . TYR B 1 27 ? -3.916 -5.27 -19.938 1 92.75 27 TYR B C 1
ATOM 1706 O O . TYR B 1 27 ? -4.711 -5.895 -20.641 1 92.75 27 TYR B O 1
ATOM 1714 N N . SER B 1 28 ? -4.148 -4.012 -19.5 1 89.69 28 SER B N 1
ATOM 1715 C CA . SER B 1 28 ? -5.434 -3.355 -19.719 1 89.69 28 SER B CA 1
ATOM 1716 C C . SER B 1 28 ? -5.707 -3.154 -21.203 1 89.69 28 SER B C 1
ATOM 1718 O O . SER B 1 28 ? -6.859 -3.006 -21.609 1 89.69 28 SER B O 1
ATOM 1720 N N . LYS B 1 29 ? -4.809 -3.24 -22 1 93 29 LYS B N 1
ATOM 1721 C CA . LYS B 1 29 ? -4.938 -2.984 -23.438 1 93 29 LYS B CA 1
ATOM 1722 C C . LYS B 1 29 ? -5.051 -4.289 -24.219 1 93 29 LYS B C 1
ATOM 1724 O O . LYS B 1 29 ? -5.344 -4.277 -25.422 1 93 29 LYS B O 1
ATOM 1729 N N . ILE B 1 30 ? -4.758 -5.352 -23.609 1 95.38 30 ILE B N 1
ATOM 1730 C CA . ILE B 1 30 ? -4.812 -6.645 -24.281 1 95.38 30 ILE B CA 1
ATOM 1731 C C . ILE B 1 30 ? -6.262 -7.125 -24.359 1 95.38 30 ILE B C 1
ATOM 1733 O O . ILE B 1 30 ? -6.973 -7.129 -23.359 1 95.38 30 ILE B O 1
ATOM 1737 N N . THR B 1 31 ? -6.676 -7.512 -25.547 1 95.5 31 THR B N 1
ATOM 1738 C CA . THR B 1 31 ? -8.016 -8.047 -25.734 1 95.5 31 THR B CA 1
ATOM 1739 C C . THR B 1 31 ? -7.973 -9.539 -26.031 1 95.5 31 THR B C 1
ATOM 1741 O O . THR B 1 31 ? -6.914 -10.086 -26.344 1 95.5 31 THR B O 1
ATOM 1744 N N . VAL B 1 32 ? -9.188 -10.125 -25.844 1 96.38 32 VAL B N 1
ATOM 1745 C CA . VAL B 1 32 ? -9.305 -11.531 -26.219 1 96.38 32 VAL B CA 1
ATOM 1746 C C . VAL B 1 32 ? -8.977 -11.711 -27.688 1 96.38 32 VAL B C 1
ATOM 1748 O O . VAL B 1 32 ? -8.336 -12.695 -28.078 1 96.38 32 VAL B O 1
ATOM 1751 N N . GLN B 1 33 ? -9.367 -10.734 -28.469 1 96.81 33 GLN B N 1
ATOM 1752 C CA . GLN B 1 33 ? -9.086 -10.789 -29.891 1 96.81 33 GLN B CA 1
ATOM 1753 C C . GLN B 1 33 ? -7.582 -10.82 -30.156 1 96.81 33 GLN B C 1
ATOM 1755 O O . GLN B 1 33 ? -7.113 -11.547 -31.047 1 96.81 33 GLN B O 1
ATOM 1760 N N . ASP B 1 34 ? -6.816 -10.055 -29.484 1 97.5 34 ASP B N 1
ATOM 1761 C CA . ASP B 1 34 ? -5.363 -10.07 -29.609 1 97.5 34 ASP B CA 1
ATOM 1762 C C . ASP B 1 34 ? -4.793 -11.445 -29.281 1 97.5 34 ASP B C 1
ATOM 1764 O O . ASP B 1 34 ? -3.938 -11.961 -30.016 1 97.5 34 ASP B O 1
ATOM 1768 N N . VAL B 1 35 ? -5.336 -12.047 -28.25 1 97.19 35 VAL B N 1
ATOM 1769 C CA . VAL B 1 35 ? -4.836 -13.32 -27.75 1 97.19 35 VAL B CA 1
ATOM 1770 C C . VAL B 1 35 ? -5.141 -14.422 -28.766 1 97.19 35 VAL B C 1
ATOM 1772 O O . VAL B 1 35 ? -4.25 -15.188 -29.156 1 97.19 35 VAL B O 1
ATOM 1775 N N . ILE B 1 36 ? -6.344 -14.469 -29.203 1 97.06 36 ILE B N 1
ATOM 1776 C CA . ILE B 1 36 ? -6.738 -15.547 -30.094 1 97.06 36 ILE B CA 1
ATOM 1777 C C . ILE B 1 36 ? -6.074 -15.367 -31.453 1 97.06 36 ILE B C 1
ATOM 1779 O O . ILE B 1 36 ? -5.738 -16.344 -32.125 1 97.06 36 ILE B O 1
ATOM 1783 N N . GLY B 1 37 ? -5.914 -14.125 -31.844 1 97.38 37 GLY B N 1
ATOM 1784 C CA . GLY B 1 37 ? -5.184 -13.859 -33.062 1 97.38 37 GLY B CA 1
ATOM 1785 C C . GLY B 1 37 ? -3.764 -14.391 -33.062 1 97.38 37 GLY B C 1
ATOM 1786 O O . GLY B 1 37 ? -3.334 -15.07 -34 1 97.38 37 GLY B O 1
ATOM 1787 N N . LEU B 1 38 ? -3.08 -14.156 -32.031 1 97.06 38 LEU B N 1
ATOM 1788 C CA . LEU B 1 38 ? -1.692 -14.586 -31.906 1 97.06 38 LEU B CA 1
ATOM 1789 C C . LEU B 1 38 ? -1.607 -16.094 -31.703 1 97.06 38 LEU B C 1
ATOM 1791 O O . LEU B 1 38 ? -0.694 -16.75 -32.219 1 97.06 38 LEU B O 1
ATOM 1795 N N . ALA B 1 39 ? -2.506 -16.641 -30.984 1 96.88 39 ALA B N 1
ATOM 1796 C CA . ALA B 1 39 ? -2.541 -18.078 -30.703 1 96.88 39 ALA B CA 1
ATOM 1797 C C . ALA B 1 39 ? -3.053 -18.859 -31.922 1 96.88 39 ALA B C 1
ATOM 1799 O O . ALA B 1 39 ? -2.932 -20.078 -31.969 1 96.88 39 ALA B O 1
ATOM 1800 N N . ASN B 1 40 ? -3.658 -18.125 -32.781 1 96.75 40 ASN B N 1
ATOM 1801 C CA . ASN B 1 40 ? -4.242 -18.734 -33.969 1 96.75 40 ASN B CA 1
ATOM 1802 C C . ASN B 1 40 ? -5.324 -19.734 -33.625 1 96.75 40 ASN B C 1
ATOM 1804 O O . ASN B 1 40 ? -5.285 -20.891 -34.062 1 96.75 40 ASN B O 1
ATOM 1808 N N . VAL B 1 41 ? -6.25 -19.25 -32.781 1 95.69 41 VAL B N 1
ATOM 1809 C CA . VAL B 1 41 ? -7.398 -20.047 -32.375 1 95.69 41 VAL B CA 1
ATOM 1810 C C . VAL B 1 41 ? -8.688 -19.25 -32.594 1 95.69 41 VAL B C 1
ATOM 1812 O O . VAL B 1 41 ? -8.656 -18.016 -32.656 1 95.69 41 VAL B O 1
ATOM 1815 N N . GLY B 1 42 ? -9.766 -20 -32.75 1 94 42 GLY B N 1
ATOM 1816 C CA . GLY B 1 42 ? -11.062 -19.344 -32.906 1 94 42 GLY B CA 1
ATOM 1817 C C . GLY B 1 42 ? -11.617 -18.828 -31.594 1 94 42 GLY B C 1
ATOM 1818 O O . GLY B 1 42 ? -11.234 -19.297 -30.516 1 94 42 GLY B O 1
ATOM 1819 N N . ARG B 1 43 ? -12.57 -17.891 -31.672 1 94.5 43 ARG B N 1
ATOM 1820 C CA . ARG B 1 43 ? -13.195 -17.266 -30.516 1 94.5 43 ARG B CA 1
ATOM 1821 C C . ARG B 1 43 ? -13.977 -18.297 -29.703 1 94.5 43 ARG B C 1
ATOM 1823 O O . ARG B 1 43 ? -13.914 -18.312 -28.469 1 94.5 43 ARG B O 1
ATOM 1830 N N . SER B 1 44 ? -14.68 -19.125 -30.344 1 94.62 44 SER B N 1
ATOM 1831 C CA . SER B 1 44 ? -15.453 -20.156 -29.656 1 94.62 44 SER B CA 1
ATOM 1832 C C . SER B 1 44 ? -14.539 -21.125 -28.891 1 94.62 44 SER B C 1
ATOM 1834 O O . SER B 1 44 ? -14.867 -21.547 -27.797 1 94.62 44 SER B O 1
ATOM 1836 N N . THR B 1 45 ? -13.438 -21.406 -29.5 1 93.38 45 THR B N 1
ATOM 1837 C CA . THR B 1 45 ? -12.445 -22.281 -28.891 1 93.38 45 THR B CA 1
ATOM 1838 C C . THR B 1 45 ? -11.883 -21.656 -27.625 1 93.38 45 THR B C 1
ATOM 1840 O O . THR B 1 45 ? -11.727 -22.328 -26.594 1 93.38 45 THR B O 1
ATOM 1843 N N . PHE B 1 46 ? -11.578 -20.328 -27.656 1 96.06 46 PHE B N 1
ATOM 1844 C CA . PHE B 1 46 ? -11.094 -19.625 -26.484 1 96.06 46 PHE B CA 1
ATOM 1845 C C . PHE B 1 46 ? -12.055 -19.781 -25.312 1 96.06 46 PHE B C 1
ATOM 1847 O O . PHE B 1 46 ? -11.648 -20.172 -24.219 1 96.06 46 PHE B O 1
ATOM 1854 N N . TYR B 1 47 ? -13.359 -19.609 -25.562 1 94.31 47 TYR B N 1
ATOM 1855 C CA . TYR B 1 47 ? -14.352 -19.547 -24.484 1 94.31 47 TYR B CA 1
ATOM 1856 C C . TYR B 1 47 ? -14.703 -20.953 -24 1 94.31 47 TYR B C 1
ATOM 1858 O O . TYR B 1 47 ? -15.32 -21.109 -22.938 1 94.31 47 TYR B O 1
ATOM 1866 N N . SER B 1 48 ? -14.32 -21.953 -24.766 1 93.56 48 SER B N 1
ATOM 1867 C CA . SER B 1 48 ? -14.461 -23.312 -24.281 1 93.56 48 SER B CA 1
ATOM 1868 C C . SER B 1 48 ? -13.398 -23.641 -23.234 1 93.56 48 SER B C 1
ATOM 1870 O O . SER B 1 48 ? -13.57 -24.562 -22.422 1 93.56 48 SER B O 1
ATOM 1872 N N . HIS B 1 49 ? -12.328 -22.797 -23.266 1 91.81 49 HIS B N 1
ATOM 1873 C CA . HIS B 1 49 ? -11.195 -23.047 -22.375 1 91.81 49 HIS B CA 1
ATOM 1874 C C . HIS B 1 49 ? -11.117 -21.984 -21.281 1 91.81 49 HIS B C 1
ATOM 1876 O O . HIS B 1 49 ? -10.734 -22.297 -20.141 1 91.81 49 HIS B O 1
ATOM 1882 N N . TYR B 1 50 ? -11.445 -20.734 -21.609 1 94.12 50 TYR B N 1
ATOM 1883 C CA . TYR B 1 50 ? -11.352 -19.609 -20.688 1 94.12 50 TYR B CA 1
ATOM 1884 C C . TYR B 1 50 ? -12.633 -18.781 -20.719 1 94.12 50 TYR B C 1
ATOM 1886 O O . TYR B 1 50 ? -13.125 -18.422 -21.781 1 94.12 50 TYR B O 1
ATOM 1894 N N . GLU B 1 51 ? -13.062 -18.469 -19.531 1 91.81 51 GLU B N 1
ATOM 1895 C CA . GLU B 1 51 ? -14.273 -17.656 -19.422 1 91.81 51 GLU B CA 1
ATOM 1896 C C . GLU B 1 51 ? -13.977 -16.203 -19.734 1 91.81 51 GLU B C 1
ATOM 1898 O O . GLU B 1 51 ? -14.867 -15.461 -20.188 1 91.81 51 GLU B O 1
ATOM 1903 N N . SER B 1 52 ? -12.773 -15.781 -19.484 1 92.12 52 SER B N 1
ATOM 1904 C CA . SER B 1 52 ? -12.336 -14.406 -19.703 1 92.12 52 SER B CA 1
ATOM 1905 C C . SER B 1 52 ? -10.82 -14.305 -19.719 1 92.12 52 SER B C 1
ATOM 1907 O O . SER B 1 52 ? -10.125 -15.258 -19.375 1 92.12 52 SER B O 1
ATOM 1909 N N . LYS B 1 53 ? -10.352 -13.211 -20.156 1 91.75 53 LYS B N 1
ATOM 1910 C CA . LYS B 1 53 ? -8.898 -13.031 -20.156 1 91.75 53 LYS B CA 1
ATOM 1911 C C . LYS B 1 53 ? -8.352 -12.93 -18.734 1 91.75 53 LYS B C 1
ATOM 1913 O O . LYS B 1 53 ? -7.168 -13.172 -18.5 1 91.75 53 LYS B O 1
ATOM 1918 N N . GLU B 1 54 ? -9.211 -12.633 -17.719 1 92.75 54 GLU B N 1
ATOM 1919 C CA . GLU B 1 54 ? -8.797 -12.555 -16.328 1 92.75 54 GLU B CA 1
ATOM 1920 C C . GLU B 1 54 ? -8.367 -13.914 -15.789 1 92.75 54 GLU B C 1
ATOM 1922 O O . GLU B 1 54 ? -7.531 -14 -14.891 1 92.75 54 GLU B O 1
ATOM 1927 N N . VAL B 1 55 ? -8.984 -14.914 -16.359 1 93.5 55 VAL B N 1
ATOM 1928 C CA . VAL B 1 55 ? -8.641 -16.266 -15.93 1 93.5 55 VAL B CA 1
ATOM 1929 C C . VAL B 1 55 ? -7.199 -16.578 -16.312 1 93.5 55 VAL B C 1
ATOM 1931 O O . VAL B 1 55 ? -6.508 -17.312 -15.602 1 93.5 55 VAL B O 1
ATOM 1934 N N . LEU B 1 56 ? -6.723 -15.969 -17.453 1 94.19 56 LEU B N 1
ATOM 1935 C CA . LEU B 1 56 ? -5.336 -16.141 -17.859 1 94.19 56 LEU B CA 1
ATOM 1936 C C . LEU B 1 56 ? -4.387 -15.523 -16.844 1 94.19 56 LEU B C 1
ATOM 1938 O O . LEU B 1 56 ? -3.346 -16.109 -16.531 1 94.19 56 LEU B O 1
ATOM 1942 N N . LEU B 1 57 ? -4.754 -14.438 -16.297 1 92.81 57 LEU B N 1
ATOM 1943 C CA . LEU B 1 57 ? -3.967 -13.789 -15.258 1 92.81 57 LEU B CA 1
ATOM 1944 C C . LEU B 1 57 ? -3.955 -14.617 -13.984 1 92.81 57 LEU B C 1
ATOM 1946 O O . LEU B 1 57 ? -2.928 -14.719 -13.312 1 92.81 57 LEU B O 1
ATOM 1950 N N . LYS B 1 58 ? -5.109 -15.125 -13.68 1 92.19 58 LYS B N 1
ATOM 1951 C CA . LYS B 1 58 ? -5.207 -16.016 -12.523 1 92.19 58 LYS B CA 1
ATOM 1952 C C . LYS B 1 58 ? -4.242 -17.188 -12.656 1 92.19 58 LYS B C 1
ATOM 1954 O O . LYS B 1 58 ? -3.535 -17.531 -11.703 1 92.19 58 LYS B O 1
ATOM 1959 N N . GLU B 1 59 ? -4.238 -17.781 -13.781 1 91.88 59 GLU B N 1
ATOM 1960 C CA . GLU B 1 59 ? -3.348 -18.906 -14.039 1 91.88 59 GLU B CA 1
ATOM 1961 C C . GLU B 1 59 ? -1.883 -18.484 -13.93 1 91.88 59 GLU B C 1
ATOM 1963 O O . GLU B 1 59 ? -1.061 -19.234 -13.391 1 91.88 59 GLU B O 1
ATOM 1968 N N . LEU B 1 60 ? -1.583 -17.344 -14.469 1 91.94 60 LEU B N 1
ATOM 1969 C CA . LEU B 1 60 ? -0.233 -16.797 -14.359 1 91.94 60 LEU B CA 1
ATOM 1970 C C . LEU B 1 60 ? 0.191 -16.688 -12.898 1 91.94 60 LEU B C 1
ATOM 1972 O O . LEU B 1 60 ? 1.278 -17.141 -12.523 1 91.94 60 LEU B O 1
ATOM 1976 N N . CYS B 1 61 ? -0.6 -16.188 -12.031 1 91 61 CYS B N 1
ATOM 1977 C CA . CYS B 1 61 ? -0.309 -16.031 -10.609 1 91 61 CYS B CA 1
ATOM 1978 C C . CYS B 1 61 ? -0.18 -17.391 -9.93 1 91 61 CYS B C 1
ATOM 1980 O O . CYS B 1 61 ? 0.72 -17.594 -9.109 1 91 61 CYS B O 1
ATOM 1982 N N . GLU B 1 62 ? -1.114 -18.219 -10.305 1 88.88 62 GLU B N 1
ATOM 1983 C CA . GLU B 1 62 ? -1.062 -19.562 -9.734 1 88.88 62 GLU B CA 1
ATOM 1984 C C . GLU B 1 62 ? 0.25 -20.266 -10.078 1 88.88 62 GLU B C 1
ATOM 1986 O O . GLU B 1 62 ? 0.854 -20.922 -9.227 1 88.88 62 GLU B O 1
ATOM 1991 N N . ASP B 1 63 ? 0.668 -20.109 -11.305 1 87.38 63 ASP B N 1
ATOM 1992 C CA . ASP B 1 63 ? 1.915 -20.719 -11.758 1 87.38 63 ASP B CA 1
ATOM 1993 C C . ASP B 1 63 ? 3.111 -20.141 -11 1 87.38 63 ASP B C 1
ATOM 1995 O O . ASP B 1 63 ? 4.062 -20.859 -10.695 1 87.38 63 ASP B O 1
ATOM 1999 N N . LEU B 1 64 ? 3.105 -18.906 -10.711 1 86.31 64 LEU B N 1
ATOM 2000 C CA . LEU B 1 64 ? 4.152 -18.234 -9.945 1 86.31 64 LEU B CA 1
ATOM 2001 C C . LEU B 1 64 ? 4.312 -18.875 -8.57 1 86.31 64 LEU B C 1
ATOM 2003 O O . LEU B 1 64 ? 5.434 -19.109 -8.117 1 86.31 64 LEU B O 1
ATOM 2007 N N . PHE B 1 65 ? 3.24 -19.25 -7.945 1 85.75 65 PHE B N 1
ATOM 2008 C CA . PHE B 1 65 ? 3.254 -19.719 -6.566 1 85.75 65 PHE B CA 1
ATOM 2009 C C . PHE B 1 65 ? 3.367 -21.234 -6.512 1 85.75 65 PHE B C 1
ATOM 2011 O O . PHE B 1 65 ? 3.889 -21.797 -5.543 1 85.75 65 PHE B O 1
ATOM 2018 N N . HIS B 1 66 ? 2.904 -21.922 -7.52 1 78 66 HIS B N 1
ATOM 2019 C CA . HIS B 1 66 ? 2.805 -23.375 -7.422 1 78 66 HIS B CA 1
ATOM 2020 C C . HIS B 1 66 ? 3.947 -24.062 -8.164 1 78 66 HIS B C 1
ATOM 2022 O O . HIS B 1 66 ? 4.094 -25.281 -8.102 1 78 66 HIS B O 1
ATOM 2028 N N . HIS B 1 67 ? 4.758 -23.281 -8.805 1 70.44 67 HIS B N 1
ATOM 2029 C CA . HIS B 1 67 ? 5.863 -23.859 -9.555 1 70.44 67 HIS B CA 1
ATOM 2030 C C . HIS B 1 67 ? 6.742 -24.719 -8.664 1 70.44 67 HIS B C 1
ATOM 2032 O O . HIS B 1 67 ? 7.211 -25.781 -9.086 1 70.44 67 HIS B O 1
ATOM 2038 N N . LEU B 1 68 ? 6.977 -24.328 -7.496 1 62.25 68 LEU B N 1
ATOM 2039 C CA . LEU B 1 68 ? 7.945 -25.031 -6.672 1 62.25 68 LEU B CA 1
ATOM 2040 C C . LEU B 1 68 ? 7.359 -26.344 -6.152 1 62.25 68 LEU B C 1
ATOM 2042 O O . LEU B 1 68 ? 8.078 -27.328 -5.977 1 62.25 68 LEU B O 1
ATOM 2046 N N . PHE B 1 69 ? 6.125 -26.297 -5.824 1 57.78 69 PHE B N 1
ATOM 2047 C CA . PHE B 1 69 ? 5.578 -27.516 -5.242 1 57.78 69 PHE B CA 1
ATOM 2048 C C . PHE B 1 69 ? 5.488 -28.625 -6.285 1 57.78 69 PHE B C 1
ATOM 2050 O O . PHE B 1 69 ? 5.512 -29.812 -5.949 1 57.78 69 PHE B O 1
ATOM 2057 N N . LYS B 1 70 ? 5.469 -28.281 -7.426 1 57.28 70 LYS B N 1
ATOM 2058 C CA . LYS B 1 70 ? 5.383 -29.281 -8.484 1 57.28 70 LYS B CA 1
ATOM 2059 C C . LYS B 1 70 ? 6.688 -30.062 -8.617 1 57.28 70 LYS B C 1
ATOM 2061 O O . LYS B 1 70 ? 6.703 -31.188 -9.125 1 57.28 70 LYS B O 1
ATOM 2066 N N . GLN B 1 71 ? 7.633 -29.5 -8.008 1 55.16 71 GLN B N 1
ATOM 2067 C CA . GLN B 1 71 ? 8.891 -30.203 -8.234 1 55.16 71 GLN B CA 1
ATOM 2068 C C . GLN B 1 71 ? 9.18 -31.172 -7.09 1 55.16 71 GLN B C 1
ATOM 2070 O O . GLN B 1 71 ? 10.227 -31.828 -7.074 1 55.16 71 GLN B O 1
ATOM 2075 N N . GLY B 1 72 ? 8.234 -31.516 -6.25 1 60.25 72 GLY B N 1
ATOM 2076 C CA . GLY B 1 72 ? 8.383 -32.594 -5.293 1 60.25 72 GLY B CA 1
ATOM 2077 C C . GLY B 1 72 ? 9.445 -32.312 -4.238 1 60.25 72 GLY B C 1
ATOM 2078 O O . GLY B 1 72 ? 9.812 -33.219 -3.48 1 60.25 72 GLY B O 1
ATOM 2079 N N . ARG B 1 73 ? 10.25 -31.203 -4.289 1 61.12 73 ARG B N 1
ATOM 2080 C CA . ARG B 1 73 ? 11.375 -30.984 -3.385 1 61.12 73 ARG B CA 1
ATOM 2081 C C . ARG B 1 73 ? 10.906 -30.406 -2.059 1 61.12 73 ARG B C 1
ATOM 2083 O O . ARG B 1 73 ? 9.93 -29.641 -2.016 1 61.12 73 ARG B O 1
ATOM 2090 N N . ASP B 1 74 ? 11.273 -30.938 -1.002 1 77.19 74 ASP B N 1
ATOM 2091 C CA . ASP B 1 74 ? 11.141 -30.344 0.329 1 77.19 74 ASP B CA 1
ATOM 2092 C C . ASP B 1 74 ? 11.836 -29 0.413 1 77.19 74 ASP B C 1
ATOM 2094 O O . ASP B 1 74 ? 13.055 -28.922 0.604 1 77.19 74 ASP B O 1
ATOM 2098 N N . VAL B 1 75 ? 11.234 -28.016 -0.028 1 85.06 75 VAL B N 1
ATOM 2099 C CA . VAL B 1 75 ? 11.82 -26.672 -0.021 1 85.06 75 VAL B CA 1
ATOM 2100 C C . VAL B 1 75 ? 11.43 -25.953 1.267 1 85.06 75 VAL B C 1
ATOM 2102 O O . VAL B 1 75 ? 10.312 -26.094 1.76 1 85.06 75 VAL B O 1
ATOM 2105 N N . THR B 1 76 ? 12.492 -25.328 1.875 1 91.69 76 THR B N 1
ATOM 2106 C CA . THR B 1 76 ? 12.211 -24.5 3.039 1 91.69 76 THR B CA 1
ATOM 2107 C C . THR B 1 76 ? 11.328 -23.312 2.658 1 91.69 76 THR B C 1
ATOM 2109 O O . THR B 1 76 ? 11.203 -22.984 1.479 1 91.69 76 THR B O 1
ATOM 2112 N N . PHE B 1 77 ? 10.688 -22.812 3.562 1 93.19 77 PHE B N 1
ATOM 2113 C CA . PHE B 1 77 ? 9.836 -21.641 3.33 1 93.19 77 PHE B CA 1
ATOM 2114 C C . PHE B 1 77 ? 10.641 -20.5 2.736 1 93.19 77 PHE B C 1
ATOM 2116 O O . PHE B 1 77 ? 10.172 -19.812 1.832 1 93.19 77 PHE B O 1
ATOM 2123 N N . GLU B 1 78 ? 11.875 -20.297 3.238 1 94.38 78 GLU B N 1
ATOM 2124 C CA . GLU B 1 78 ? 12.742 -19.25 2.711 1 94.38 78 GLU B CA 1
ATOM 2125 C C . GLU B 1 78 ? 13.07 -19.484 1.242 1 94.38 78 GLU B C 1
ATOM 2127 O O . GLU B 1 78 ? 13.062 -18.562 0.437 1 94.38 78 GLU B O 1
ATOM 2132 N N . GLU B 1 79 ? 13.367 -20.719 0.902 1 92.44 79 GLU B N 1
ATOM 2133 C CA . GLU B 1 79 ? 13.641 -21.062 -0.491 1 92.44 79 GLU B CA 1
ATOM 2134 C C . GLU B 1 79 ? 12.422 -20.812 -1.371 1 92.44 79 GLU B C 1
ATOM 2136 O O . GLU B 1 79 ? 12.555 -20.375 -2.516 1 92.44 79 GLU B O 1
ATOM 2141 N N . TYR B 1 80 ? 11.328 -21.156 -0.763 1 93.06 80 TYR B N 1
ATOM 2142 C CA . TYR B 1 80 ? 10.062 -20.922 -1.444 1 93.06 80 TYR B CA 1
ATOM 2143 C C . TYR B 1 80 ? 9.883 -19.438 -1.74 1 93.06 80 TYR B C 1
ATOM 2145 O O . TYR B 1 80 ? 9.586 -19.047 -2.875 1 93.06 80 TYR B O 1
ATOM 2153 N N . LEU B 1 81 ? 10.141 -18.547 -0.775 1 95.38 81 LEU B N 1
ATOM 2154 C CA . LEU B 1 81 ? 10.016 -17.109 -0.94 1 95.38 81 LEU B CA 1
ATOM 2155 C C . LEU B 1 81 ? 11.055 -16.578 -1.918 1 95.38 81 LEU B C 1
ATOM 2157 O O . LEU B 1 81 ? 10.758 -15.711 -2.746 1 95.38 81 LEU B O 1
ATOM 2161 N N . VAL B 1 82 ? 12.219 -17.094 -1.863 1 94.88 82 VAL B N 1
ATOM 2162 C CA . VAL B 1 82 ? 13.281 -16.703 -2.781 1 94.88 82 VAL B CA 1
ATOM 2163 C C . VAL B 1 82 ? 12.859 -17 -4.219 1 94.88 82 VAL B C 1
ATOM 2165 O O . VAL B 1 82 ? 13.094 -16.188 -5.121 1 94.88 82 VAL B O 1
ATOM 2168 N N . HIS B 1 83 ? 12.305 -18.125 -4.414 1 92.19 83 HIS B N 1
ATOM 2169 C CA . HIS B 1 83 ? 11.844 -18.5 -5.742 1 92.19 83 HIS B CA 1
ATOM 2170 C C . HIS B 1 83 ? 10.828 -17.5 -6.285 1 92.19 83 HIS B C 1
ATOM 2172 O O . HIS B 1 83 ? 10.938 -17.078 -7.438 1 92.19 83 HIS B O 1
ATOM 2178 N N . ILE B 1 84 ? 9.898 -17.156 -5.477 1 93.44 84 ILE B N 1
ATOM 2179 C CA . ILE B 1 84 ? 8.891 -16.188 -5.875 1 93.44 84 ILE B CA 1
ATOM 2180 C C . ILE B 1 84 ? 9.57 -14.859 -6.238 1 93.44 84 ILE B C 1
ATOM 2182 O O . ILE B 1 84 ? 9.312 -14.297 -7.301 1 93.44 84 ILE B O 1
ATOM 2186 N N . LEU B 1 85 ? 10.484 -14.367 -5.391 1 95.56 85 LEU B N 1
ATOM 2187 C CA . LEU B 1 85 ? 11.156 -13.094 -5.594 1 95.56 85 LEU B CA 1
ATOM 2188 C C . LEU B 1 85 ? 12.023 -13.125 -6.848 1 95.56 85 LEU B C 1
ATOM 2190 O O . LEU B 1 85 ? 12.133 -12.125 -7.559 1 95.56 85 LEU B O 1
ATOM 2194 N N . LYS B 1 86 ? 12.562 -14.25 -7.145 1 93.56 86 LYS B N 1
ATOM 2195 C CA . LYS B 1 86 ? 13.414 -14.391 -8.328 1 93.56 86 LYS B CA 1
ATOM 2196 C C . LYS B 1 86 ? 12.594 -14.266 -9.609 1 93.56 86 LYS B C 1
ATOM 2198 O O . LYS B 1 86 ? 13.086 -13.758 -10.617 1 93.56 86 LYS B O 1
ATOM 2203 N N . HIS B 1 87 ? 11.406 -14.703 -9.586 1 93.12 87 HIS B N 1
ATOM 2204 C CA . HIS B 1 87 ? 10.531 -14.523 -10.742 1 93.12 87 HIS B CA 1
ATOM 2205 C C . HIS B 1 87 ? 10.297 -13.047 -11.031 1 93.12 87 HIS B C 1
ATOM 2207 O O . HIS B 1 87 ? 10.281 -12.633 -12.188 1 93.12 87 HIS B O 1
ATOM 2213 N N . PHE B 1 88 ? 10.141 -12.305 -9.969 1 94.69 88 PHE B N 1
ATOM 2214 C CA . PHE B 1 88 ? 9.969 -10.867 -10.141 1 94.69 88 PHE B CA 1
ATOM 2215 C C . PHE B 1 88 ? 11.266 -10.219 -10.609 1 94.69 88 PHE B C 1
ATOM 2217 O O . PHE B 1 88 ? 11.25 -9.344 -11.477 1 94.69 88 PHE B O 1
ATOM 2224 N N . GLU B 1 89 ? 12.312 -10.703 -10.039 1 94.06 89 GLU B N 1
ATOM 2225 C CA . GLU B 1 89 ? 13.625 -10.18 -10.422 1 94.06 89 GLU B CA 1
ATOM 2226 C C . GLU B 1 89 ? 13.859 -10.328 -11.922 1 94.06 89 GLU B C 1
ATOM 2228 O O . GLU B 1 89 ? 14.344 -9.406 -12.578 1 94.06 89 GLU B O 1
ATOM 2233 N N . GLN B 1 90 ? 13.477 -11.438 -12.422 1 91.38 90 GLN B N 1
ATOM 2234 C CA . GLN B 1 90 ? 13.711 -11.75 -13.82 1 91.38 90 GLN B CA 1
ATOM 2235 C C . GLN B 1 90 ? 12.57 -11.25 -14.703 1 91.38 90 GLN B C 1
ATOM 2237 O O . GLN B 1 90 ? 12.633 -11.352 -15.93 1 91.38 90 GLN B O 1
ATOM 2242 N N . ASN B 1 91 ? 11.617 -10.648 -14.031 1 90.38 91 ASN B N 1
ATOM 2243 C CA . ASN B 1 91 ? 10.383 -10.211 -14.68 1 90.38 91 ASN B CA 1
ATOM 2244 C C . ASN B 1 91 ? 9.812 -11.297 -15.586 1 90.38 91 ASN B C 1
ATOM 2246 O O . ASN B 1 91 ? 9.484 -11.039 -16.75 1 90.38 91 ASN B O 1
ATOM 2250 N N . GLN B 1 92 ? 9.859 -12.438 -15.055 1 87.19 92 GLN B N 1
ATOM 2251 C CA . GLN B 1 92 ? 9.289 -13.57 -15.781 1 87.19 92 GLN B CA 1
ATOM 2252 C C . GLN B 1 92 ? 7.812 -13.352 -16.078 1 87.19 92 GLN B C 1
ATOM 2254 O O . GLN B 1 92 ? 7.055 -12.922 -15.203 1 87.19 92 GLN B O 1
ATOM 2259 N N . ASP B 1 93 ? 7.43 -13.555 -17.391 1 88.75 93 ASP B N 1
ATOM 2260 C CA . ASP B 1 93 ? 6.043 -13.438 -17.828 1 88.75 93 ASP B CA 1
ATOM 2261 C C . ASP B 1 93 ? 5.477 -12.055 -17.5 1 88.75 93 ASP B C 1
ATOM 2263 O O . ASP B 1 93 ? 4.289 -11.922 -17.203 1 88.75 93 ASP B O 1
ATOM 2267 N N . SER B 1 94 ? 6.336 -11.062 -17.25 1 91.69 94 SER B N 1
ATOM 2268 C CA . SER B 1 94 ? 5.984 -9.648 -17.109 1 91.69 94 SER B CA 1
ATOM 2269 C C . SER B 1 94 ? 5.324 -9.383 -15.758 1 91.69 94 SER B C 1
ATOM 2271 O O . SER B 1 94 ? 4.59 -8.406 -15.602 1 91.69 94 SER B O 1
ATOM 2273 N N . ILE B 1 95 ? 5.586 -10.258 -14.812 1 93.75 95 ILE B N 1
ATOM 2274 C CA . ILE B 1 95 ? 4.902 -10.141 -13.523 1 93.75 95 ILE B CA 1
ATOM 2275 C C . ILE B 1 95 ? 5.375 -8.875 -12.805 1 93.75 95 ILE B C 1
ATOM 2277 O O . ILE B 1 95 ? 4.59 -8.219 -12.117 1 93.75 95 ILE B O 1
ATOM 2281 N N . ALA B 1 96 ? 6.625 -8.508 -12.953 1 93.94 96 ALA B N 1
ATOM 2282 C CA . ALA B 1 96 ? 7.125 -7.281 -12.336 1 93.94 96 ALA B CA 1
ATOM 2283 C C . ALA B 1 96 ? 6.438 -6.055 -12.93 1 93.94 96 ALA B C 1
ATOM 2285 O O . ALA B 1 96 ? 6.055 -5.141 -12.195 1 93.94 96 ALA B O 1
ATOM 2286 N N . THR B 1 97 ? 6.273 -6.113 -14.242 1 93.94 97 THR B N 1
ATOM 2287 C CA . THR B 1 97 ? 5.602 -5.02 -14.938 1 93.94 97 THR B CA 1
ATOM 2288 C C . THR B 1 97 ? 4.156 -4.891 -14.469 1 93.94 97 THR B C 1
ATOM 2290 O O . THR B 1 97 ? 3.68 -3.781 -14.203 1 93.94 97 THR B O 1
ATOM 2293 N N . LEU B 1 98 ? 3.51 -5.992 -14.344 1 94.88 98 LEU B N 1
ATOM 2294 C CA . LEU B 1 98 ? 2.125 -6.012 -13.883 1 94.88 98 LEU B CA 1
ATOM 2295 C C . LEU B 1 98 ? 2.02 -5.453 -12.469 1 94.88 98 LEU B C 1
ATOM 2297 O O . LEU B 1 98 ? 1.132 -4.648 -12.18 1 94.88 98 LEU B O 1
ATOM 2301 N N . LEU B 1 99 ? 2.951 -5.828 -11.602 1 95.44 99 LEU B N 1
ATOM 2302 C CA . LEU B 1 99 ? 2.951 -5.367 -10.219 1 95.44 99 LEU B CA 1
ATOM 2303 C C . LEU B 1 99 ? 3.213 -3.865 -10.141 1 95.44 99 LEU B C 1
ATOM 2305 O O . LEU B 1 99 ? 2.479 -3.135 -9.477 1 95.44 99 LEU B O 1
ATOM 2309 N N . LEU B 1 100 ? 4.137 -3.396 -10.914 1 93.88 100 LEU B N 1
ATOM 2310 C CA . LEU B 1 100 ? 4.562 -2.002 -10.867 1 93.88 100 LEU B CA 1
ATOM 2311 C C . LEU B 1 100 ? 3.512 -1.091 -11.492 1 93.88 100 LEU B C 1
ATOM 2313 O O . LEU B 1 100 ? 3.383 0.073 -11.102 1 93.88 100 LEU B O 1
ATOM 2317 N N . SER B 1 101 ? 2.736 -1.66 -12.461 1 92 101 SER B N 1
ATOM 2318 C CA . SER B 1 101 ? 1.672 -0.875 -13.07 1 92 101 SER B CA 1
ATOM 2319 C C . SER B 1 101 ? 0.431 -0.836 -12.188 1 92 101 SER B C 1
ATOM 2321 O O . SER B 1 101 ? -0.548 -0.161 -12.516 1 92 101 SER B O 1
ATOM 2323 N N . ASP B 1 102 ? 0.513 -1.559 -11.062 1 93.62 102 ASP B N 1
ATOM 2324 C CA . ASP B 1 102 ? -0.61 -1.642 -10.133 1 93.62 102 ASP B CA 1
ATOM 2325 C C . ASP B 1 102 ? -1.87 -2.141 -10.836 1 93.62 102 ASP B C 1
ATOM 2327 O O . ASP B 1 102 ? -2.965 -1.626 -10.602 1 93.62 102 ASP B O 1
ATOM 2331 N N . ASP B 1 103 ? -1.72 -3.07 -11.758 1 92.25 103 ASP B N 1
ATOM 2332 C CA . ASP B 1 103 ? -2.889 -3.668 -12.391 1 92.25 103 ASP B CA 1
ATOM 2333 C C . ASP B 1 103 ? -3.848 -4.242 -11.352 1 92.25 103 ASP B C 1
ATOM 2335 O O . ASP B 1 103 ? -3.467 -5.105 -10.562 1 92.25 103 ASP B O 1
ATOM 2339 N N . PRO B 1 104 ? -5.086 -3.771 -11.391 1 92.81 104 PRO B N 1
ATOM 2340 C CA . PRO B 1 104 ? -5.973 -4.148 -10.289 1 92.81 104 PRO B CA 1
ATOM 2341 C C . PRO B 1 104 ? -6.293 -5.641 -10.273 1 92.81 104 PRO B C 1
ATOM 2343 O O . PRO B 1 104 ? -6.434 -6.234 -9.195 1 92.81 104 PRO B O 1
ATOM 2346 N N . TYR B 1 105 ? -6.383 -6.207 -11.391 1 91.25 105 TYR B N 1
ATOM 2347 C CA . TYR B 1 105 ? -6.711 -7.625 -11.461 1 91.25 105 TYR B CA 1
ATOM 2348 C C . TYR B 1 105 ? -5.527 -8.484 -11.031 1 91.25 105 TYR B C 1
ATOM 2350 O O . TYR B 1 105 ? -5.691 -9.453 -10.289 1 91.25 105 TYR B O 1
ATOM 2358 N N . PHE B 1 106 ? -4.383 -8.094 -11.508 1 93.94 106 PHE B N 1
ATOM 2359 C CA . PHE B 1 106 ? -3.189 -8.82 -11.086 1 93.94 106 PHE B CA 1
ATOM 2360 C C . PHE B 1 106 ? -2.992 -8.711 -9.578 1 93.94 106 PHE B C 1
ATOM 2362 O O . PHE B 1 106 ? -2.73 -9.719 -8.914 1 93.94 106 PHE B O 1
ATOM 2369 N N . LEU B 1 107 ? -3.098 -7.555 -9.008 1 95.44 107 LEU B N 1
ATOM 2370 C CA . LEU B 1 107 ? -2.867 -7.316 -7.586 1 95.44 107 LEU B CA 1
ATOM 2371 C C . LEU B 1 107 ? -3.842 -8.117 -6.734 1 95.44 107 LEU B C 1
ATOM 2373 O O . LEU B 1 107 ? -3.457 -8.68 -5.703 1 95.44 107 LEU B O 1
ATOM 2377 N N . LEU B 1 108 ? -5.066 -8.156 -7.211 1 94.75 108 LEU B N 1
ATOM 2378 C CA . LEU B 1 108 ? -6.078 -8.93 -6.496 1 94.75 108 LEU B CA 1
ATOM 2379 C C . LEU B 1 108 ? -5.695 -10.406 -6.449 1 94.75 108 LEU B C 1
ATOM 2381 O O . LEU B 1 108 ? -5.742 -11.023 -5.383 1 94.75 108 LEU B O 1
ATOM 2385 N N . ARG B 1 109 ? -5.293 -10.922 -7.562 1 93.88 109 ARG B N 1
ATOM 2386 C CA . ARG B 1 109 ? -4.93 -12.328 -7.648 1 93.88 109 ARG B CA 1
ATOM 2387 C C . ARG B 1 109 ? -3.633 -12.609 -6.895 1 93.88 109 ARG B C 1
ATOM 2389 O O . ARG B 1 109 ? -3.527 -13.602 -6.172 1 93.88 109 ARG B O 1
ATOM 2396 N N . PHE B 1 110 ? -2.67 -11.734 -7.102 1 95.75 110 PHE B N 1
ATOM 2397 C CA . PHE B 1 110 ? -1.395 -11.875 -6.406 1 95.75 110 PHE B CA 1
ATOM 2398 C C . PHE B 1 110 ? -1.599 -11.883 -4.895 1 95.75 110 PHE B C 1
ATOM 2400 O O . PHE B 1 110 ? -1.076 -12.758 -4.199 1 95.75 110 PHE B O 1
ATOM 2407 N N . ARG B 1 111 ? -2.357 -11.016 -4.398 1 96.69 111 ARG B N 1
ATOM 2408 C CA . ARG B 1 111 ? -2.658 -10.938 -2.975 1 96.69 111 ARG B CA 1
ATOM 2409 C C . ARG B 1 111 ? -3.361 -12.203 -2.494 1 96.69 111 ARG B C 1
ATOM 2411 O O . ARG B 1 111 ? -3.08 -12.703 -1.403 1 96.69 111 ARG B O 1
ATOM 2418 N N . SER B 1 112 ? -4.328 -12.625 -3.291 1 95.44 112 SER B N 1
ATOM 2419 C CA . SER B 1 112 ? -5.062 -13.844 -2.947 1 95.44 112 SER B CA 1
ATOM 2420 C C . SER B 1 112 ? -4.125 -15.039 -2.814 1 95.44 112 SER B C 1
ATOM 2422 O O . SER B 1 112 ? -4.25 -15.828 -1.877 1 95.44 112 SER B O 1
ATOM 2424 N N . GLU B 1 113 ? -3.205 -15.164 -3.715 1 93.88 113 GLU B N 1
ATOM 2425 C CA . GLU B 1 113 ? -2.244 -16.266 -3.658 1 93.88 113 GLU B CA 1
ATOM 2426 C C . GLU B 1 113 ? -1.309 -16.109 -2.463 1 93.88 113 GLU B C 1
ATOM 2428 O O . GLU B 1 113 ? -0.993 -17.094 -1.792 1 93.88 113 GLU B O 1
ATOM 2433 N N . LEU B 1 114 ? -0.853 -14.891 -2.191 1 96.44 114 LEU B N 1
ATOM 2434 C CA . LEU B 1 114 ? -0.03 -14.648 -1.013 1 96.44 114 LEU B CA 1
ATOM 2435 C C . LEU B 1 114 ? -0.764 -15.062 0.259 1 96.44 114 LEU B C 1
ATOM 2437 O O . LEU B 1 114 ? -0.187 -15.719 1.127 1 96.44 114 LEU B O 1
ATOM 2441 N N . GLU B 1 115 ? -1.977 -14.688 0.273 1 96.81 115 GLU B N 1
ATOM 2442 C CA . GLU B 1 115 ? -2.801 -14.984 1.441 1 96.81 115 GLU B CA 1
ATOM 2443 C C . GLU B 1 115 ? -2.975 -16.484 1.625 1 96.81 115 GLU B C 1
ATOM 2445 O O . GLU B 1 115 ? -2.953 -16.984 2.752 1 96.81 115 GLU B O 1
ATOM 2450 N N . HIS B 1 116 ? -3.141 -17.141 0.56 1 94.19 116 HIS B N 1
ATOM 2451 C CA . HIS B 1 116 ? -3.422 -18.578 0.603 1 94.19 116 HIS B CA 1
ATOM 2452 C C . HIS B 1 116 ? -2.145 -19.375 0.821 1 94.19 116 HIS B C 1
ATOM 2454 O O . HIS B 1 116 ? -2.125 -20.312 1.625 1 94.19 116 HIS B O 1
ATOM 2460 N N . ASP B 1 117 ? -1.034 -19.016 0.202 1 92.06 117 ASP B N 1
ATOM 2461 C CA . ASP B 1 117 ? 0.116 -19.906 0.121 1 92.06 117 ASP B CA 1
ATOM 2462 C C . ASP B 1 117 ? 1.262 -19.406 1 1 92.06 117 ASP B C 1
ATOM 2464 O O . ASP B 1 117 ? 2.119 -20.188 1.413 1 92.06 117 ASP B O 1
ATOM 2468 N N . VAL B 1 118 ? 1.3 -18.125 1.268 1 94.88 118 VAL B N 1
ATOM 2469 C CA . VAL B 1 118 ? 2.463 -17.562 1.942 1 94.88 118 VAL B CA 1
ATOM 2470 C C . VAL B 1 118 ? 2.1 -17.203 3.381 1 94.88 118 VAL B C 1
ATOM 2472 O O . VAL B 1 118 ? 2.795 -17.594 4.32 1 94.88 118 VAL B O 1
ATOM 2475 N N . TYR B 1 119 ? 1.013 -16.578 3.576 1 96.94 119 TYR B N 1
ATOM 2476 C CA . TYR B 1 119 ? 0.64 -16.016 4.871 1 96.94 119 TYR B CA 1
ATOM 2477 C C . TYR B 1 119 ? 0.598 -17.094 5.941 1 96.94 119 TYR B C 1
ATOM 2479 O O . TYR B 1 119 ? 1.18 -16.938 7.02 1 96.94 119 TYR B O 1
ATOM 2487 N N . PRO B 1 120 ? -0.08 -18.266 5.73 1 95.56 120 PRO B N 1
ATOM 2488 C CA . PRO B 1 120 ? -0.158 -19.25 6.801 1 95.56 120 PRO B CA 1
ATOM 2489 C C . PRO B 1 120 ? 1.215 -19.75 7.25 1 95.56 120 PRO B C 1
ATOM 2491 O O . PRO B 1 120 ? 1.44 -19.953 8.445 1 95.56 120 PRO B O 1
ATOM 2494 N N . ARG B 1 121 ? 2.137 -19.875 6.309 1 94.25 121 ARG B N 1
ATOM 2495 C CA . ARG B 1 121 ? 3.484 -20.328 6.637 1 94.25 121 ARG B CA 1
ATOM 2496 C C . ARG B 1 121 ? 4.277 -19.234 7.34 1 94.25 121 ARG B C 1
ATOM 2498 O O . ARG B 1 121 ? 5.02 -19.5 8.289 1 94.25 121 ARG B O 1
ATOM 2505 N N . LEU B 1 122 ? 4.129 -18.031 6.836 1 95.75 122 LEU B N 1
ATOM 2506 C CA . LEU B 1 122 ? 4.77 -16.891 7.477 1 95.75 122 LEU B CA 1
ATOM 2507 C C . LEU B 1 122 ? 4.301 -16.75 8.922 1 95.75 122 LEU B C 1
ATOM 2509 O O . LEU B 1 122 ? 5.113 -16.562 9.828 1 95.75 122 LEU B O 1
ATOM 2513 N N . ARG B 1 123 ? 3.008 -16.828 9.094 1 94.94 123 ARG B N 1
ATOM 2514 C CA . ARG B 1 123 ? 2.393 -16.734 10.422 1 94.94 123 ARG B CA 1
ATOM 2515 C C . ARG B 1 123 ? 2.924 -17.828 11.344 1 94.94 123 ARG B C 1
ATOM 2517 O O . ARG B 1 123 ? 3.295 -17.562 12.484 1 94.94 123 ARG B O 1
ATOM 2524 N N . GLU B 1 124 ? 3.008 -18.984 10.891 1 93.81 124 GLU B N 1
ATOM 2525 C CA . GLU B 1 124 ? 3.4 -20.141 11.68 1 93.81 124 GLU B CA 1
ATOM 2526 C C . GLU B 1 124 ? 4.895 -20.125 12 1 93.81 124 GLU B C 1
ATOM 2528 O O . GLU B 1 124 ? 5.305 -20.422 13.125 1 93.81 124 GLU B O 1
ATOM 2533 N N . GLU B 1 125 ? 5.656 -19.719 11.062 1 94.06 125 GLU B N 1
ATOM 2534 C CA . GLU B 1 125 ? 7.102 -19.891 11.188 1 94.06 125 GLU B CA 1
ATOM 2535 C C . GLU B 1 125 ? 7.758 -18.656 11.797 1 94.06 125 GLU B C 1
ATOM 2537 O O . GLU B 1 125 ? 8.797 -18.75 12.453 1 94.06 125 GLU B O 1
ATOM 2542 N N . TYR B 1 126 ? 7.145 -17.484 11.641 1 94.5 126 TYR B N 1
ATOM 2543 C CA . TYR B 1 126 ? 7.883 -16.281 12.008 1 94.5 126 TYR B CA 1
ATOM 2544 C C . TYR B 1 126 ? 7.121 -15.477 13.055 1 94.5 126 TYR B C 1
ATOM 2546 O O . TYR B 1 126 ? 7.695 -14.594 13.703 1 94.5 126 TYR B O 1
ATOM 2554 N N . ILE B 1 127 ? 5.891 -15.664 13.078 1 92.75 127 ILE B N 1
ATOM 2555 C CA . ILE B 1 127 ? 5.094 -14.875 14.008 1 92.75 127 ILE B CA 1
ATOM 2556 C C . ILE B 1 127 ? 4.688 -15.734 15.203 1 92.75 127 ILE B C 1
ATOM 2558 O O . ILE B 1 127 ? 3.855 -16.641 15.078 1 92.75 127 ILE B O 1
ATOM 2562 N N . THR B 1 128 ? 5.332 -15.352 16.234 1 85.81 128 THR B N 1
ATOM 2563 C CA . THR B 1 128 ? 4.992 -16.047 17.469 1 85.81 128 THR B CA 1
ATOM 2564 C C . THR B 1 128 ? 3.887 -15.312 18.219 1 85.81 128 THR B C 1
ATOM 2566 O O . THR B 1 128 ? 3.717 -14.102 18.047 1 85.81 128 THR B O 1
ATOM 2569 N N . LYS B 1 129 ? 3.27 -16.047 19.031 1 72.69 129 LYS B N 1
ATOM 2570 C CA . LYS B 1 129 ? 2.107 -15.648 19.812 1 72.69 129 LYS B CA 1
ATOM 2571 C C . LYS B 1 129 ? 2.109 -14.141 20.078 1 72.69 129 LYS B C 1
ATOM 2573 O O . LYS B 1 129 ? 2.965 -13.633 20.797 1 72.69 129 LYS B O 1
ATOM 2578 N N . VAL B 1 130 ? 1.433 -13.422 19.266 1 82.31 130 VAL B N 1
ATOM 2579 C CA . VAL B 1 130 ? 1.233 -11.984 19.438 1 82.31 130 VAL B CA 1
ATOM 2580 C C . VAL B 1 130 ? -0.246 -11.695 19.672 1 82.31 130 VAL B C 1
ATOM 2582 O O . VAL B 1 130 ? -1.115 -12.375 19.125 1 82.31 130 VAL B O 1
ATOM 2585 N N . ASP B 1 131 ? -0.504 -10.812 20.531 1 91.19 131 ASP B N 1
ATOM 2586 C CA . ASP B 1 131 ? -1.87 -10.375 20.812 1 91.19 131 ASP B CA 1
ATOM 2587 C C . ASP B 1 131 ? -2.34 -9.344 19.797 1 91.19 131 ASP B C 1
ATOM 2589 O O . ASP B 1 131 ? -2.662 -8.211 20.156 1 91.19 131 ASP B O 1
ATOM 2593 N N . ILE B 1 132 ? -2.293 -9.711 18.547 1 95.25 132 ILE B N 1
ATOM 2594 C CA . ILE B 1 132 ? -2.73 -8.883 17.422 1 95.25 132 ILE B CA 1
ATOM 2595 C C . ILE B 1 132 ? -3.842 -9.602 16.656 1 95.25 132 ILE B C 1
ATOM 2597 O O . ILE B 1 132 ? -3.729 -10.789 16.344 1 95.25 132 ILE B O 1
ATOM 2601 N N . PRO B 1 133 ? -4.918 -8.914 16.453 1 95.06 133 PRO B N 1
ATOM 2602 C CA . PRO B 1 133 ? -5.988 -9.531 15.664 1 95.06 133 PRO B CA 1
ATOM 2603 C C . PRO B 1 133 ? -5.504 -10.047 14.305 1 95.06 133 PRO B C 1
ATOM 2605 O O . PRO B 1 133 ? -4.688 -9.398 13.648 1 95.06 133 PRO B O 1
ATOM 2608 N N . GLU B 1 134 ? -6.078 -11.195 13.875 1 94.62 134 GLU B N 1
ATOM 2609 C CA . GLU B 1 134 ? -5.625 -11.883 12.664 1 94.62 134 GLU B CA 1
ATOM 2610 C C . GLU B 1 134 ? -5.844 -11.008 11.422 1 94.62 134 GLU B C 1
ATOM 2612 O O . GLU B 1 134 ? -5.023 -11.016 10.5 1 94.62 134 GLU B O 1
ATOM 2617 N N . ASP B 1 135 ? -6.918 -10.281 11.414 1 94.81 135 ASP B N 1
ATOM 2618 C CA . ASP B 1 135 ? -7.211 -9.445 10.258 1 94.81 135 ASP B CA 1
ATOM 2619 C C . ASP B 1 135 ? -6.145 -8.367 10.078 1 94.81 135 ASP B C 1
ATOM 2621 O O . ASP B 1 135 ? -5.719 -8.086 8.953 1 94.81 135 ASP B O 1
ATOM 2625 N N . PHE B 1 136 ? -5.719 -7.746 11.172 1 96.12 136 PHE B N 1
ATOM 2626 C CA . PHE B 1 136 ? -4.66 -6.75 11.117 1 96.12 136 PHE B CA 1
ATOM 2627 C C . PHE B 1 136 ? -3.342 -7.383 10.68 1 96.12 136 PHE B C 1
ATOM 2629 O O . PHE B 1 136 ? -2.658 -6.859 9.797 1 96.12 136 PHE B O 1
ATOM 2636 N N . LEU B 1 137 ? -3.02 -8.484 11.305 1 96.81 137 LEU B N 1
ATOM 2637 C CA . LEU B 1 137 ? -1.762 -9.164 11.016 1 96.81 137 LEU B CA 1
ATOM 2638 C C . LEU B 1 137 ? -1.674 -9.539 9.539 1 96.81 137 LEU B C 1
ATOM 2640 O O . LEU B 1 137 ? -0.646 -9.312 8.898 1 96.81 137 LEU B O 1
ATOM 2644 N N . LYS B 1 138 ? -2.699 -10.086 9.055 1 96.75 138 LYS B N 1
ATOM 2645 C CA . LYS B 1 138 ? -2.77 -10.484 7.656 1 96.75 138 LYS B CA 1
ATOM 2646 C C . LYS B 1 138 ? -2.578 -9.289 6.73 1 96.75 138 LYS B C 1
ATOM 2648 O O . LYS B 1 138 ? -1.751 -9.328 5.816 1 96.75 138 LYS B O 1
ATOM 2653 N N . GLN B 1 139 ? -3.338 -8.25 6.949 1 96.38 139 GLN B N 1
ATOM 2654 C CA . GLN B 1 139 ? -3.236 -7.047 6.133 1 96.38 139 GLN B CA 1
ATOM 2655 C C . GLN B 1 139 ? -1.829 -6.461 6.191 1 96.38 139 GLN B C 1
ATOM 2657 O O . GLN B 1 139 ? -1.276 -6.051 5.168 1 96.38 139 GLN B O 1
ATOM 2662 N N . PHE B 1 140 ? -1.277 -6.406 7.426 1 97.62 140 PHE B N 1
ATOM 2663 C CA . PHE B 1 140 ? 0.05 -5.836 7.617 1 97.62 140 PHE B CA 1
ATOM 2664 C C . PHE B 1 140 ? 1.098 -6.621 6.84 1 97.62 140 PHE B C 1
ATOM 2666 O O . PHE B 1 140 ? 1.897 -6.043 6.105 1 97.62 140 PHE B O 1
ATOM 2673 N N . LEU B 1 141 ? 1.099 -7.934 6.945 1 97.94 141 LEU B N 1
ATOM 2674 C CA . LEU B 1 141 ? 2.109 -8.781 6.32 1 97.94 141 LEU B CA 1
ATOM 2675 C C . LEU B 1 141 ? 1.951 -8.789 4.805 1 97.94 141 LEU B C 1
ATOM 2677 O O . LEU B 1 141 ? 2.941 -8.711 4.074 1 97.94 141 LEU B O 1
ATOM 2681 N N . LEU B 1 142 ? 0.724 -8.859 4.328 1 98.06 142 LEU B N 1
ATOM 2682 C CA . LEU B 1 142 ? 0.49 -8.875 2.889 1 98.06 142 LEU B CA 1
ATOM 2683 C C . LEU B 1 142 ? 0.857 -7.535 2.262 1 98.06 142 LEU B C 1
ATOM 2685 O O . LEU B 1 142 ? 1.546 -7.492 1.24 1 98.06 142 LEU B O 1
ATOM 2689 N N . SER B 1 143 ? 0.427 -6.453 2.91 1 97.81 143 SER B N 1
ATOM 2690 C CA . SER B 1 143 ? 0.675 -5.133 2.346 1 97.81 143 SER B CA 1
ATOM 2691 C C . SER B 1 143 ? 2.154 -4.766 2.422 1 97.81 143 SER B C 1
ATOM 2693 O O . SER B 1 143 ? 2.711 -4.203 1.477 1 97.81 143 SER B O 1
ATOM 2695 N N . SER B 1 144 ? 2.742 -5.023 3.551 1 98.06 144 SER B N 1
ATOM 2696 C CA . SER B 1 144 ? 4.16 -4.703 3.668 1 98.06 144 SER B CA 1
ATOM 2697 C C . SER B 1 144 ? 4.992 -5.508 2.678 1 98.06 144 SER B C 1
ATOM 2699 O O . SER B 1 144 ? 5.984 -5.012 2.145 1 98.06 144 SER B O 1
ATOM 2701 N N . PHE B 1 145 ? 4.641 -6.766 2.432 1 98.06 145 PHE B N 1
ATOM 2702 C CA . PHE B 1 145 ? 5.352 -7.59 1.462 1 98.06 145 PHE B CA 1
ATOM 2703 C C . PHE B 1 145 ? 5.234 -7 0.061 1 98.06 145 PHE B C 1
ATOM 2705 O O . PHE B 1 145 ? 6.242 -6.809 -0.623 1 98.06 145 PHE B O 1
ATOM 2712 N N . ILE B 1 146 ? 4.082 -6.676 -0.296 1 98.12 146 ILE B N 1
ATOM 2713 C CA . ILE B 1 146 ? 3.818 -6.156 -1.633 1 98.12 146 ILE B CA 1
ATOM 2714 C C . ILE B 1 146 ? 4.535 -4.82 -1.814 1 98.12 146 ILE B C 1
ATOM 2716 O O . ILE B 1 146 ? 5.195 -4.594 -2.834 1 98.12 146 ILE B O 1
ATOM 2720 N N . GLU B 1 147 ? 4.473 -3.928 -0.856 1 97.62 147 GLU B N 1
ATOM 2721 C CA . GLU B 1 147 ? 5.113 -2.621 -0.97 1 97.62 147 GLU B CA 1
ATOM 2722 C C . GLU B 1 147 ? 6.633 -2.748 -0.982 1 97.62 147 GLU B C 1
ATOM 2724 O O . GLU B 1 147 ? 7.32 -1.992 -1.672 1 97.62 147 GLU B O 1
ATOM 2729 N N . THR B 1 148 ? 7.129 -3.676 -0.206 1 97.69 148 THR B N 1
ATOM 2730 C CA . THR B 1 148 ? 8.562 -3.947 -0.222 1 97.69 148 THR B CA 1
ATOM 2731 C C . THR B 1 148 ? 9.008 -4.434 -1.599 1 97.69 148 THR B C 1
ATOM 2733 O O . THR B 1 148 ? 10.008 -3.965 -2.135 1 97.69 148 THR B O 1
ATOM 2736 N N . LEU B 1 149 ? 8.266 -5.316 -2.107 1 97 149 LEU B N 1
ATOM 2737 C CA . LEU B 1 149 ? 8.57 -5.863 -3.428 1 97 149 LEU B CA 1
ATOM 2738 C C . LEU B 1 149 ? 8.531 -4.77 -4.488 1 97 149 LEU B C 1
ATOM 2740 O O . LEU B 1 149 ? 9.438 -4.676 -5.32 1 97 149 LEU B O 1
ATOM 2744 N N . LYS B 1 150 ? 7.539 -3.945 -4.504 1 96.94 150 LYS B N 1
ATOM 2745 C CA . LYS B 1 150 ? 7.43 -2.838 -5.449 1 96.94 150 LYS B CA 1
ATOM 2746 C C . LYS B 1 150 ? 8.617 -1.891 -5.328 1 96.94 150 LYS B C 1
ATOM 2748 O O . LYS B 1 150 ? 9.195 -1.48 -6.336 1 96.94 150 LYS B O 1
ATOM 2753 N N . TRP B 1 151 ? 8.898 -1.564 -4.141 1 96.75 151 TRP B N 1
ATOM 2754 C CA . TRP B 1 151 ? 10.023 -0.674 -3.871 1 96.75 151 TRP B CA 1
ATOM 2755 C C . TRP B 1 151 ? 11.32 -1.267 -4.398 1 96.75 151 TRP B C 1
ATOM 2757 O O . TRP B 1 151 ? 12.109 -0.575 -5.055 1 96.75 151 TRP B O 1
ATOM 2767 N N . TRP B 1 152 ? 11.492 -2.562 -4.113 1 96.75 152 TRP B N 1
ATOM 2768 C CA . TRP B 1 152 ? 12.695 -3.281 -4.531 1 96.75 152 TRP B CA 1
ATOM 2769 C C . TRP B 1 152 ? 12.812 -3.307 -6.051 1 96.75 152 TRP B C 1
ATOM 2771 O O . TRP B 1 152 ? 13.891 -3.072 -6.598 1 96.75 152 TRP B O 1
ATOM 2781 N N . LEU B 1 153 ? 11.773 -3.484 -6.699 1 95.25 153 LEU B N 1
ATOM 2782 C CA . LEU B 1 153 ? 11.766 -3.533 -8.156 1 95.25 153 LEU B CA 1
ATOM 2783 C C . LEU B 1 153 ? 12.047 -2.156 -8.75 1 95.25 153 LEU B C 1
ATOM 2785 O O . LEU B 1 153 ? 12.695 -2.043 -9.789 1 95.25 153 LEU B O 1
ATOM 2789 N N . HIS B 1 154 ? 11.602 -1.129 -8.078 1 92.25 154 HIS B N 1
ATOM 2790 C CA . HIS B 1 154 ? 11.82 0.24 -8.531 1 92.25 154 HIS B CA 1
ATOM 2791 C C . HIS B 1 154 ? 13.297 0.624 -8.43 1 92.25 154 HIS B C 1
ATOM 2793 O O . HIS B 1 154 ? 13.797 1.411 -9.234 1 92.25 154 HIS B O 1
ATOM 2799 N N . GLN B 1 155 ? 13.945 0.172 -7.391 1 86.06 155 GLN B N 1
ATOM 2800 C CA . GLN B 1 155 ? 15.344 0.5 -7.148 1 86.06 155 GLN B CA 1
ATOM 2801 C C . GLN B 1 155 ? 16.266 -0.269 -8.102 1 86.06 155 GLN B C 1
ATOM 2803 O O . GLN B 1 155 ? 17.484 -0.162 -8.008 1 86.06 155 GLN B O 1
ATOM 2808 N N . ARG B 1 156 ? 15.703 -0.942 -8.969 1 76.44 156 ARG B N 1
ATOM 2809 C CA . ARG B 1 156 ? 16.453 -1.768 -9.906 1 76.44 156 ARG B CA 1
ATOM 2810 C C . ARG B 1 156 ? 17.328 -2.777 -9.18 1 76.44 156 ARG B C 1
ATOM 2812 O O . ARG B 1 156 ? 18.5 -2.938 -9.508 1 76.44 156 ARG B O 1
ATOM 2819 N N . GLN B 1 157 ? 16.875 -3.301 -8.07 1 68.62 157 GLN B N 1
ATOM 2820 C CA . GLN B 1 157 ? 17.406 -4.48 -7.402 1 68.62 157 GLN B CA 1
ATOM 2821 C C . GLN B 1 157 ? 18.766 -4.188 -6.781 1 68.62 157 GLN B C 1
ATOM 2823 O O . GLN B 1 157 ? 19.719 -4.953 -6.965 1 68.62 157 GLN B O 1
ATOM 2828 N N . LYS B 1 158 ? 18.781 -3.094 -6.07 1 79.19 158 LYS B N 1
ATOM 2829 C CA . LYS B 1 158 ? 20 -2.613 -5.418 1 79.19 158 LYS B CA 1
ATOM 2830 C C . LYS B 1 158 ? 20.516 -3.627 -4.402 1 79.19 158 LYS B C 1
ATOM 2832 O O . LYS B 1 158 ? 21.656 -3.529 -3.945 1 79.19 158 LYS B O 1
ATOM 2837 N N . MET B 1 159 ? 19.688 -4.547 -4.082 1 91.5 159 MET B N 1
ATOM 2838 C CA . MET B 1 159 ? 20.094 -5.621 -3.178 1 91.5 159 MET B CA 1
ATOM 2839 C C . MET B 1 159 ? 19.688 -6.98 -3.738 1 91.5 159 MET B C 1
ATOM 2841 O O . MET B 1 159 ? 18.828 -7.066 -4.621 1 91.5 159 MET B O 1
ATOM 2845 N N . THR B 1 160 ? 20.312 -8.016 -3.264 1 95.12 160 THR B N 1
ATOM 2846 C CA . THR B 1 160 ? 20 -9.359 -3.729 1 95.12 160 THR B CA 1
ATOM 2847 C C . THR B 1 160 ? 18.656 -9.82 -3.17 1 95.12 160 THR B C 1
ATOM 2849 O O . THR B 1 160 ? 18.156 -9.266 -2.186 1 95.12 160 THR B O 1
ATOM 2852 N N . VAL B 1 161 ? 18.125 -10.766 -3.822 1 96.31 161 VAL B N 1
ATOM 2853 C CA . VAL B 1 161 ? 16.875 -11.367 -3.365 1 96.31 161 VAL B CA 1
ATOM 2854 C C . VAL B 1 161 ? 17.047 -11.883 -1.936 1 96.31 161 VAL B C 1
ATOM 2856 O O . VAL B 1 161 ? 16.141 -11.711 -1.101 1 96.31 161 VAL B O 1
ATOM 2859 N N . GLU B 1 162 ? 18.172 -12.469 -1.675 1 96.5 162 GLU B N 1
ATOM 2860 C CA . GLU B 1 162 ? 18.453 -13.039 -0.36 1 96.5 162 GLU B CA 1
ATOM 2861 C C . GLU B 1 162 ? 18.516 -11.953 0.709 1 96.5 162 GLU B C 1
ATOM 2863 O O . GLU B 1 162 ? 17.953 -12.109 1.798 1 96.5 162 GLU B O 1
ATOM 2868 N N . ASP B 1 163 ? 19.172 -10.852 0.385 1 96.62 163 ASP B N 1
ATOM 2869 C CA . ASP B 1 163 ? 19.25 -9.742 1.326 1 96.62 163 ASP B CA 1
ATOM 2870 C C . ASP B 1 163 ? 17.891 -9.109 1.562 1 96.62 163 ASP B C 1
ATOM 2872 O O . ASP B 1 163 ? 17.516 -8.828 2.703 1 96.62 163 ASP B O 1
ATOM 2876 N N . LEU B 1 164 ? 17.156 -8.898 0.479 1 97.19 164 LEU B N 1
ATOM 2877 C CA . LEU B 1 164 ? 15.805 -8.344 0.58 1 97.19 164 LEU B CA 1
ATOM 2878 C C . LEU B 1 164 ? 14.945 -9.18 1.524 1 97.19 164 LEU B C 1
ATOM 2880 O O . LEU B 1 164 ? 14.297 -8.641 2.422 1 97.19 164 LEU B O 1
ATOM 2884 N N . LEU B 1 165 ? 14.992 -10.5 1.255 1 97.5 165 LEU B N 1
ATOM 2885 C CA . LEU B 1 165 ? 14.188 -11.406 2.068 1 97.5 165 LEU B CA 1
ATOM 2886 C C . LEU B 1 165 ? 14.648 -11.383 3.523 1 97.5 165 LEU B C 1
ATOM 2888 O O . LEU B 1 165 ? 13.82 -11.367 4.441 1 97.5 165 LEU B O 1
ATOM 2892 N N . LYS B 1 166 ? 15.961 -11.375 3.754 1 96.88 166 LYS B N 1
ATOM 2893 C CA . LYS B 1 166 ? 16.516 -11.328 5.102 1 96.88 166 LYS B CA 1
ATOM 2894 C C . LYS B 1 166 ? 16.031 -10.086 5.852 1 96.88 166 LYS B C 1
ATOM 2896 O O . LYS B 1 166 ? 15.586 -10.18 6.996 1 96.88 166 LYS B O 1
ATOM 2901 N N . TYR B 1 167 ? 16.109 -8.953 5.227 1 96.81 167 TYR B N 1
ATOM 2902 C CA . TYR B 1 167 ? 15.68 -7.703 5.848 1 96.81 167 TYR B CA 1
ATOM 2903 C C . TYR B 1 167 ? 14.188 -7.73 6.133 1 96.81 167 TYR B C 1
ATOM 2905 O O . TYR B 1 167 ? 13.742 -7.332 7.211 1 96.81 167 TYR B O 1
ATOM 2913 N N . TYR B 1 168 ? 13.383 -8.195 5.16 1 97.5 168 TYR B N 1
ATOM 2914 C CA . TYR B 1 168 ? 11.938 -8.258 5.34 1 97.5 168 TYR B CA 1
ATOM 2915 C C . TYR B 1 168 ? 11.57 -9.156 6.516 1 97.5 168 TYR B C 1
ATOM 2917 O O . TYR B 1 168 ? 10.781 -8.773 7.379 1 97.5 168 TYR B O 1
ATOM 2925 N N . LEU B 1 169 ? 12.172 -10.391 6.512 1 96.88 169 LEU B N 1
ATOM 2926 C CA . LEU B 1 169 ? 11.852 -11.352 7.559 1 96.88 169 LEU B CA 1
ATOM 2927 C C . LEU B 1 169 ? 12.297 -10.828 8.922 1 96.88 169 LEU B C 1
ATOM 2929 O O . LEU B 1 169 ? 11.633 -11.086 9.93 1 96.88 169 LEU B O 1
ATOM 2933 N N . THR B 1 170 ? 13.414 -10.078 8.977 1 95.56 170 THR B N 1
ATOM 2934 C CA . THR B 1 170 ? 13.859 -9.453 10.219 1 95.56 170 THR B CA 1
ATOM 2935 C C . THR B 1 170 ? 12.82 -8.461 10.727 1 95.56 170 THR B C 1
ATOM 2937 O O . THR B 1 170 ? 12.539 -8.406 11.93 1 95.56 170 THR B O 1
ATOM 2940 N N . MET B 1 171 ? 12.148 -7.734 9.836 1 95.25 171 MET B N 1
ATOM 2941 C CA . MET B 1 171 ? 11.188 -6.695 10.211 1 95.25 171 MET B CA 1
ATOM 2942 C C . MET B 1 171 ? 9.883 -7.309 10.711 1 95.25 171 MET B C 1
ATOM 2944 O O . MET B 1 171 ? 9.227 -6.742 11.586 1 95.25 171 MET B O 1
ATOM 2948 N N . VAL B 1 172 ? 9.531 -8.5 10.195 1 95.5 172 VAL B N 1
ATOM 2949 C CA . VAL B 1 172 ? 8.188 -8.969 10.508 1 95.5 172 VAL B CA 1
ATOM 2950 C C . VAL B 1 172 ? 8.25 -10.031 11.602 1 95.5 172 VAL B C 1
ATOM 2952 O O . VAL B 1 172 ? 7.227 -10.383 12.203 1 95.5 172 VAL B O 1
ATOM 2955 N N . GLU B 1 173 ? 9.43 -10.586 11.789 1 93.44 173 GLU B N 1
ATOM 2956 C CA . GLU B 1 173 ? 9.57 -11.648 12.781 1 93.44 173 GLU B CA 1
ATOM 2957 C C . GLU B 1 173 ? 9.164 -11.172 14.172 1 93.44 173 GLU B C 1
ATOM 2959 O O . GLU B 1 173 ? 9.555 -10.086 14.602 1 93.44 173 GLU B O 1
ATOM 2964 N N . ARG B 1 174 ? 8.211 -12.055 14.812 1 89.19 174 ARG B N 1
ATOM 2965 C CA . ARG B 1 174 ? 7.73 -11.773 16.156 1 89.19 174 ARG B CA 1
ATOM 2966 C C . ARG B 1 174 ? 7.68 -13.039 17 1 89.19 174 ARG B C 1
ATOM 2968 O O . ARG B 1 174 ? 7.402 -14.125 16.5 1 89.19 174 ARG B O 1
#

Foldseek 3Di:
DVVVVVLVLLVVLLLVLLLVCLVPDPPVPDAPCSSCVRSVHDPVSCCVNDVGVLVSLLVVLVCLQCVVVVVVDPDDLLRSQLSSLVCLLVCPSVLVVCLLVVPVSNLVSNLVSCLVRPVVCLCVPFNDDDPDDPVVLSCCLSVVVSVLSNVCVVVSNPDHSSVSSVVSSVVSGD/DVVVVVLVLLVVLLLVLLLVCLVPDPPVPDAPCSSCVNSVHDPVSCCVNDVGVLVSLLVVLVCLQCVVVVVVDPDDLLRSQLSSLVCLLVCPSVLVVCLLVVPVSNLVSNLVSCLVRPVVCLCVPFNDDDPDDPVVLSCCLSVVVSVLSNVCVVVSNPDHSSVSSVVSSVVSGD

InterPro domains:
  IPR001647 DNA-binding HTH domain, TetR-type [PF00440] (19-60)
  IPR001647 DNA-binding HTH domain, TetR-type [PS50977] (8-68)
  IPR009057 Homedomain-like superfamily [SSF46689] (4-70)
  IPR039532 Transcriptional regulator TetR, C-terminal, Firmicutes type [PF14278] (77-172)
  IPR050624 Nucleoid occlusion factor SlmA/HTH-type transcriptional regulator [PTHR43479] (3-173)

Radius of gyration: 24.6 Å; Cα contacts (8 Å, |Δi|>4): 289; chains: 2; bounding box: 39×85×60 Å